Protein AF-A0A7W7TVC9-F1 (afdb_monomer)

Solvent-accessible surface area (backbone atoms only — not comparable to full-atom values): 15288 Å² total; per-residue (Å²): 135,82,71,80,59,72,70,51,40,58,44,60,40,72,57,29,45,52,51,47,19,64,75,67,77,36,55,61,69,57,44,34,70,75,36,60,60,64,53,52,81,62,80,64,69,98,76,69,61,86,89,50,66,36,75,47,78,40,75,49,45,53,37,60,17,44,58,53,62,76,62,37,48,76,69,73,40,86,69,79,47,60,43,71,32,56,83,57,55,38,49,39,79,90,77,32,28,36,17,54,80,63,75,39,75,42,70,81,42,63,56,51,56,52,20,35,54,46,39,47,48,36,31,72,78,48,34,55,65,20,31,50,51,10,41,49,53,20,42,56,35,50,47,48,34,65,68,61,84,53,58,51,66,75,58,50,54,52,36,50,53,50,27,62,66,57,71,51,80,80,92,86,55,77,84,36,70,67,43,53,65,49,45,38,38,63,24,30,48,40,13,61,71,40,20,69,52,62,76,44,94,49,56,84,70,40,91,84,59,53,64,69,61,54,44,24,50,58,30,46,68,71,77,39,68,54,68,66,97,45,98,72,35,40,62,62,51,48,53,54,49,54,64,73,41,59,70,74,76,68,46,68,75,77,50,38,56,70,68,57,64,63,76,78,81,123

Radius of gyration: 19.69 Å; Cα contacts (8 Å, |Δi|>4): 337; chains: 1; bounding box: 55×44×55 Å

Mean predicted aligned error: 9.89 Å

Nearest PDB structures (foldseek):
  8dl6-assembly1_A  TM=2.807E-01  e=8.797E+00  Homo sapiens

Foldseek 3Di:
DDQDEDQKAKEKAPVLLVVCCVVVVHDSVRVCVVRVSPQPPPPDPVPADNPDTDIDIDGQLAFWWFPDPVVCVVVVRPDTHIYRAQPLRCADLVQCWRTPDDTAHQVQPCLLVVLSVLLVVLCVPQNSLLSLLLLQLQLQLVLVCVVPPQDDPVLVVQLVVSCVSRVHDPDDHSLDPSNCSSCSSSSSLSSSLRSVQVVDLCSLPDDPNDLLVSQLVSQVSVVHDSDGPDPVRSSSVSSVCCNPDVPCSSDSVVGSNSSDPPPPPD

pLDDT: mean 77.58, std 16.2, range [25.02, 97.31]

Sequence (266 aa):
MGATLLTKEAVLNGLAVERLAIMSSLSEERLRRSLPALSWSHPYPPYLPANIPSVYMSAAKAPSGVICRGCTTRRGITADVRAHLALPDIVCLQHRVWQSPAPCDVSAAPEIDRAQHTLRRIRRLHGNRGMSLGVRDARWIIAAWTSNVCRESELTDRWHSRRAVLGLVPWHRSDDLSARIVTHPEVAILAAALAPNYTDPTYFTRTGFQLRRFSAYLRASLDLNPIPHSMNDPIRAFVRIVQSNRARWRDPKSVMITETATPRCT

Secondary structure (DSSP, 8-state):
------SEEEEE-HHHHHHHHHHHT--HHHHHHH-GGGG------TTS-SSS--EEEEE--S-EEEPPHHHHHTTT--SPPEEE--GGGSEETTTTEE-SSS-EE-TT-HHHHHHHHHHHHHHHHHHHHHHHHHHHHHHHHHHHHHTSTT--HHHHHHHHHHHHHTTPPPP--TTSHHHHHHTHHHHHHHHHHHGGGGSSTTTTTSTT--HHHHHHHHHHHTT--SS-SSTT-HHHHHHHHHHH-TTTTT-GGGTGGGTT------

Organism: NCBI:txid2663842

Structure (mmCIF, N/CA/C/O backbone):
data_AF-A0A7W7TVC9-F1
#
_entry.id   AF-A0A7W7TVC9-F1
#
loop_
_atom_site.group_PDB
_atom_site.id
_atom_site.type_symbol
_atom_site.label_atom_id
_atom_site.label_alt_id
_atom_site.label_comp_id
_atom_site.label_asym_id
_atom_site.label_entity_id
_atom_site.label_seq_id
_atom_site.pdbx_PDB_ins_code
_atom_site.Cartn_x
_atom_site.Cartn_y
_atom_site.Cartn_z
_atom_site.occupancy
_atom_site.B_iso_or_equiv
_atom_site.auth_seq_id
_atom_site.auth_comp_id
_atom_site.auth_asym_id
_atom_site.auth_atom_id
_atom_site.pdbx_PDB_model_num
ATOM 1 N N . MET A 1 1 ? -29.954 -0.792 12.728 1.00 32.34 1 MET A N 1
ATOM 2 C CA . MET A 1 1 ? -29.276 0.208 13.584 1.00 32.34 1 MET A CA 1
ATOM 3 C C . MET A 1 1 ? -27.910 0.482 12.984 1.00 32.34 1 MET A C 1
ATOM 5 O O . MET A 1 1 ? -27.122 -0.446 12.856 1.00 32.34 1 MET A O 1
ATOM 9 N N . GLY A 1 2 ? -27.694 1.697 12.477 1.00 39.47 2 GLY A N 1
ATOM 10 C CA . GLY A 1 2 ? -26.512 2.037 11.685 1.00 39.47 2 GLY A CA 1
ATOM 11 C C . GLY A 1 2 ? -25.257 2.112 12.548 1.00 39.47 2 GLY A C 1
ATOM 12 O O . GLY A 1 2 ? -25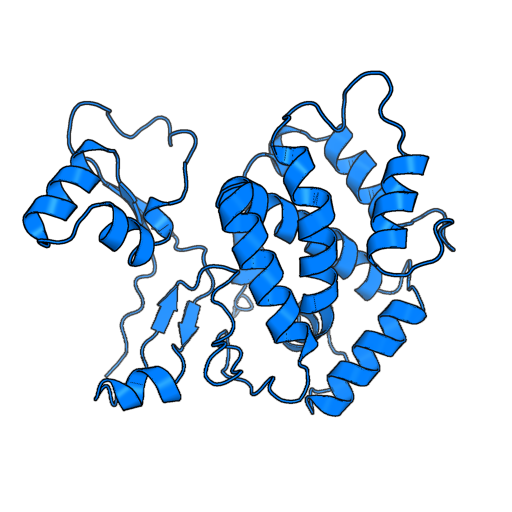.236 2.838 13.535 1.00 39.47 2 GLY A O 1
ATOM 13 N N . ALA A 1 3 ? -24.215 1.370 12.174 1.00 49.97 3 ALA A N 1
ATOM 14 C CA . ALA A 1 3 ? -22.888 1.549 12.745 1.00 49.97 3 ALA A CA 1
ATOM 15 C C . ALA A 1 3 ? -22.378 2.941 12.344 1.00 49.97 3 ALA A C 1
ATOM 17 O O . ALA A 1 3 ? -22.019 3.171 11.186 1.00 49.97 3 ALA A O 1
ATOM 18 N N . THR A 1 4 ? -22.402 3.882 13.285 1.00 55.12 4 THR A N 1
ATOM 19 C CA . THR A 1 4 ? -21.926 5.251 13.085 1.00 55.12 4 THR A CA 1
ATOM 20 C C . THR A 1 4 ? -20.409 5.216 12.936 1.00 55.12 4 THR A C 1
ATOM 22 O O . THR A 1 4 ? -19.666 5.218 13.915 1.00 55.12 4 THR A O 1
ATOM 25 N N . LEU A 1 5 ? -19.927 5.131 11.696 1.00 60.38 5 LEU A N 1
ATOM 26 C CA . LEU A 1 5 ? -18.519 5.364 11.410 1.00 60.38 5 LEU A CA 1
ATOM 27 C C . LEU A 1 5 ? -18.23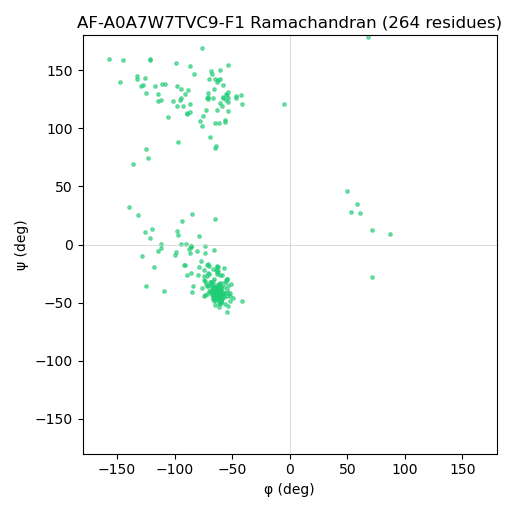4 6.843 11.699 1.00 60.38 5 LEU A C 1
ATOM 29 O O . LEU A 1 5 ? -18.910 7.724 11.163 1.00 60.38 5 LEU A O 1
ATOM 33 N N . LEU A 1 6 ? -17.237 7.120 12.535 1.00 60.34 6 LEU A N 1
ATOM 34 C CA . LEU A 1 6 ? -16.762 8.485 12.731 1.00 60.34 6 LEU A CA 1
ATOM 35 C C . LEU A 1 6 ? -16.203 8.996 11.402 1.00 60.34 6 LEU A C 1
ATOM 37 O O . LEU A 1 6 ? -15.203 8.495 10.919 1.00 60.34 6 LEU A O 1
ATOM 41 N N . THR A 1 7 ? -16.819 10.017 10.810 1.00 63.38 7 THR A N 1
ATOM 42 C CA . THR A 1 7 ? -16.358 10.611 9.539 1.00 63.38 7 THR A CA 1
ATOM 43 C C . THR A 1 7 ? -15.098 11.466 9.695 1.00 63.38 7 THR A C 1
ATOM 45 O O . THR A 1 7 ? -14.595 12.033 8.722 1.00 63.38 7 THR A O 1
ATOM 48 N N . LYS A 1 8 ? -14.594 11.590 10.928 1.00 63.03 8 LYS A N 1
ATOM 49 C CA . LYS A 1 8 ? -13.463 12.434 11.296 1.00 63.03 8 LYS A CA 1
ATOM 50 C C . LYS A 1 8 ? -12.410 11.635 12.062 1.00 63.03 8 LYS A C 1
ATOM 52 O O . LYS A 1 8 ? -12.736 10.861 12.957 1.00 63.03 8 LYS A O 1
ATOM 57 N N . GLU A 1 9 ? -11.149 11.871 11.725 1.00 66.75 9 GLU A N 1
ATOM 58 C CA . GLU A 1 9 ? -9.973 11.439 12.477 1.00 66.75 9 GLU A CA 1
ATOM 59 C C . GLU A 1 9 ? -9.522 12.570 13.408 1.00 66.75 9 GLU A C 1
ATOM 61 O O . GLU A 1 9 ? -9.411 13.730 12.993 1.00 66.75 9 GLU A O 1
ATOM 66 N N . ALA A 1 10 ? -9.246 12.220 14.664 1.00 71.94 10 ALA A N 1
ATOM 67 C CA . ALA A 1 10 ? -8.739 13.141 15.671 1.00 71.94 10 ALA A CA 1
ATOM 68 C C . ALA A 1 10 ? -7.205 13.150 15.679 1.00 71.94 10 ALA A C 1
ATOM 70 O O . ALA A 1 10 ? -6.567 12.103 15.794 1.00 71.94 10 ALA A O 1
ATOM 71 N N . VAL A 1 11 ? -6.624 14.344 15.621 1.00 73.19 11 VAL A N 1
ATOM 72 C CA . VAL A 1 11 ? -5.215 14.607 15.909 1.00 73.19 11 VAL A CA 1
ATOM 73 C C . VAL A 1 11 ? -5.128 15.201 17.306 1.00 73.19 11 VAL A C 1
ATOM 75 O O . VAL A 1 11 ? -5.752 16.224 17.587 1.00 73.19 11 VAL A O 1
ATOM 78 N N . LEU A 1 12 ? -4.351 14.555 18.169 1.00 76.94 12 LEU A N 1
ATOM 79 C CA . LEU A 1 12 ? -4.135 14.954 19.556 1.00 76.94 12 LEU A CA 1
ATOM 80 C C . LEU A 1 12 ? -2.694 15.452 19.712 1.00 76.94 12 LEU A C 1
ATOM 82 O O . LEU A 1 12 ? -1.774 14.854 19.151 1.00 76.94 12 LEU A O 1
ATOM 86 N N . ASN A 1 13 ? -2.490 16.540 20.457 1.00 78.44 13 ASN A N 1
ATOM 87 C CA . ASN A 1 13 ? -1.148 16.906 20.919 1.00 78.44 13 ASN A CA 1
ATOM 88 C C . ASN A 1 13 ? -0.719 16.010 22.101 1.00 78.44 13 ASN A C 1
ATOM 90 O O . ASN A 1 13 ? -1.543 15.280 22.652 1.00 78.44 13 ASN A O 1
ATOM 94 N N . GLY A 1 14 ? 0.559 16.066 22.498 1.00 78.88 14 GLY A N 1
ATOM 95 C CA . GLY A 1 14 ? 1.107 15.201 23.558 1.00 78.88 14 GLY A CA 1
ATOM 96 C C . GLY A 1 14 ? 0.287 15.238 24.852 1.00 78.88 14 GLY A C 1
ATOM 97 O O . GLY A 1 14 ? -0.169 14.199 25.319 1.00 78.88 14 GLY A O 1
ATOM 98 N N . LEU A 1 15 ? -0.040 16.441 25.340 1.00 83.62 15 LEU A N 1
ATOM 99 C CA . LEU A 1 15 ? -0.841 16.625 26.556 1.00 83.62 15 LEU A CA 1
ATOM 100 C C . LEU A 1 15 ? -2.262 16.035 26.452 1.00 83.62 15 LEU A C 1
ATOM 102 O O . LEU A 1 15 ? -2.813 15.550 27.440 1.00 83.62 15 LEU A O 1
ATOM 106 N N . ALA A 1 16 ? -2.886 16.070 25.269 1.00 85.69 16 ALA A N 1
ATOM 107 C CA . ALA A 1 16 ? -4.187 15.436 25.057 1.00 85.69 16 ALA A CA 1
ATOM 108 C C . ALA A 1 16 ? -4.092 13.905 25.008 1.00 85.69 16 ALA A C 1
ATOM 110 O O . ALA A 1 16 ? -5.002 13.234 25.495 1.00 85.69 16 ALA A O 1
ATOM 111 N N . VAL A 1 17 ? -3.001 13.350 24.471 1.00 81.75 17 VAL A N 1
ATOM 112 C CA . VAL A 1 17 ? -2.742 11.901 24.505 1.00 81.75 17 VAL A CA 1
ATOM 113 C C . VAL A 1 17 ? -2.520 11.425 25.939 1.00 81.75 17 VAL A C 1
ATOM 115 O O . VAL A 1 17 ? -3.124 10.432 26.340 1.00 81.75 17 VAL A O 1
ATOM 118 N N . GLU A 1 18 ? -1.730 12.154 26.729 1.00 84.25 18 GLU A N 1
ATOM 119 C CA . GLU A 1 18 ? -1.501 11.863 28.150 1.00 84.25 18 GLU A CA 1
ATOM 120 C C . GLU A 1 18 ? -2.808 11.889 28.949 1.00 84.25 18 GLU A C 1
ATOM 122 O O . GLU A 1 18 ? -3.126 10.933 29.659 1.00 84.25 18 GLU A O 1
ATOM 127 N N . ARG A 1 19 ? -3.631 12.935 28.778 1.00 86.31 19 ARG A N 1
ATOM 128 C CA . ARG A 1 19 ? -4.955 12.991 29.417 1.00 86.31 19 ARG A CA 1
ATOM 129 C C . ARG A 1 19 ? -5.852 11.835 28.994 1.00 86.31 19 ARG A C 1
ATOM 131 O O . ARG A 1 19 ? -6.514 11.245 29.844 1.00 86.31 19 ARG A O 1
ATOM 138 N N . LEU A 1 20 ? -5.875 11.492 27.706 1.00 86.62 20 LEU A N 1
ATOM 139 C CA . LEU A 1 20 ? -6.673 10.371 27.216 1.00 86.62 20 LEU A CA 1
ATOM 140 C C . LEU A 1 20 ? -6.194 9.038 27.807 1.00 86.62 20 LEU A C 1
ATOM 142 O O . LEU A 1 20 ? -7.026 8.193 28.131 1.00 86.62 20 LEU A O 1
ATOM 146 N N . ALA A 1 21 ? -4.884 8.851 27.981 1.00 86.50 21 ALA A N 1
ATOM 147 C CA . ALA A 1 21 ? -4.309 7.670 28.628 1.00 86.50 21 ALA A CA 1
ATOM 148 C C . ALA A 1 21 ? -4.812 7.525 30.067 1.00 86.50 21 ALA A C 1
ATOM 150 O O . ALA A 1 21 ? -5.322 6.468 30.437 1.00 86.50 21 ALA A O 1
ATOM 151 N N . ILE A 1 22 ? -4.770 8.620 30.831 1.00 88.62 22 ILE A N 1
ATOM 152 C CA . ILE A 1 22 ? -5.281 8.672 32.206 1.00 88.62 22 ILE A CA 1
ATOM 153 C C . ILE A 1 22 ? -6.784 8.356 32.232 1.00 88.62 22 ILE A C 1
ATOM 155 O O . ILE A 1 22 ? -7.213 7.466 32.960 1.00 88.62 22 ILE A O 1
ATOM 159 N N . MET A 1 23 ? -7.585 9.030 31.400 1.00 89.12 23 MET A N 1
ATOM 160 C CA . MET A 1 23 ? -9.045 8.862 31.391 1.00 89.12 23 MET A CA 1
ATOM 161 C C . MET A 1 23 ? -9.496 7.470 30.942 1.00 89.12 23 MET A C 1
ATOM 163 O O . MET A 1 23 ? -10.480 6.943 31.450 1.00 89.12 23 MET A O 1
ATOM 167 N N . SER A 1 24 ? -8.799 6.874 29.974 1.00 85.94 24 SER A N 1
ATOM 168 C CA . SER A 1 24 ? -9.149 5.554 29.436 1.00 85.94 24 SER A CA 1
ATOM 169 C C . SER A 1 24 ? -8.550 4.393 30.229 1.00 85.94 24 SER A C 1
ATOM 171 O O . SER A 1 24 ? -8.873 3.243 29.940 1.00 85.94 24 SER A O 1
ATOM 173 N N . SER A 1 25 ? -7.672 4.665 31.204 1.00 87.62 25 SER A N 1
ATOM 174 C CA . SER A 1 25 ? -6.864 3.642 31.887 1.00 87.62 25 SER A CA 1
ATOM 175 C C . SER A 1 25 ? -6.072 2.751 30.913 1.00 87.62 25 SER A C 1
ATOM 177 O O . SER A 1 25 ? -5.777 1.586 31.193 1.00 87.62 25 SER A O 1
ATOM 179 N N . LEU A 1 26 ? -5.728 3.284 29.737 1.00 85.56 26 LEU A N 1
ATOM 180 C CA . LEU A 1 26 ? -4.907 2.617 28.732 1.00 85.56 26 LEU A CA 1
ATOM 181 C C . LEU A 1 26 ? -3.539 3.288 28.683 1.00 85.56 26 LEU A C 1
ATOM 183 O O . LEU A 1 26 ? -3.441 4.511 28.673 1.00 85.56 26 LEU A O 1
ATOM 187 N N . SER A 1 27 ? -2.471 2.493 28.578 1.00 82.44 27 SER A N 1
ATOM 188 C CA . SER A 1 27 ? -1.150 3.059 28.306 1.00 82.44 27 SER A CA 1
ATOM 189 C C . SER A 1 27 ? -1.154 3.805 26.971 1.00 82.44 27 SER A C 1
ATOM 191 O O . SER A 1 27 ? -1.864 3.419 26.036 1.00 82.44 27 SER A O 1
ATOM 193 N N . GLU A 1 28 ? -0.314 4.833 26.845 1.00 74.31 28 GLU A N 1
ATOM 194 C CA . GLU A 1 28 ? -0.160 5.567 25.586 1.00 74.31 28 GLU A CA 1
ATOM 195 C C . GLU A 1 28 ? 0.155 4.620 24.417 1.00 74.31 28 GLU A C 1
ATOM 197 O O . GLU A 1 28 ? -0.359 4.780 23.311 1.00 74.31 28 GLU A O 1
ATOM 202 N N . GLU A 1 29 ? 0.929 3.564 24.660 1.00 71.25 29 GLU A N 1
ATOM 203 C CA . GLU A 1 29 ? 1.221 2.571 23.635 1.00 71.25 29 GLU A CA 1
ATOM 204 C C . GLU A 1 29 ? -0.012 1.747 23.225 1.00 71.25 29 GLU A C 1
ATOM 206 O O . GLU A 1 29 ? -0.221 1.500 22.033 1.00 71.25 29 GLU A O 1
ATOM 211 N N . ARG A 1 30 ? -0.880 1.366 24.175 1.00 72.12 30 ARG A N 1
ATOM 212 C CA . ARG A 1 30 ? -2.171 0.728 23.855 1.00 72.12 30 ARG A CA 1
ATOM 213 C C . ARG A 1 30 ? -3.091 1.684 23.104 1.00 72.12 30 ARG A C 1
ATOM 215 O O . ARG A 1 30 ? -3.762 1.243 22.169 1.00 72.12 30 ARG A O 1
ATOM 222 N N . LEU A 1 31 ? -3.086 2.971 23.449 1.00 74.44 31 LEU A N 1
ATOM 223 C CA . LEU A 1 31 ? -3.829 3.995 22.718 1.00 74.44 31 LEU A CA 1
ATOM 224 C C . LEU A 1 31 ? -3.305 4.168 21.294 1.00 74.44 31 LEU A C 1
ATOM 226 O O . LEU A 1 31 ? -4.101 4.110 20.368 1.00 74.44 31 LEU A O 1
ATOM 230 N N . ARG A 1 32 ? -1.990 4.278 21.076 1.00 68.56 32 ARG A N 1
ATOM 231 C CA . ARG A 1 32 ? -1.395 4.379 19.729 1.00 68.56 32 ARG A CA 1
ATOM 232 C C . ARG A 1 32 ? -1.692 3.153 18.859 1.00 68.56 32 ARG A C 1
ATOM 234 O O . ARG A 1 32 ? -1.857 3.292 17.650 1.00 68.56 32 ARG A O 1
ATOM 241 N N . ARG A 1 33 ? -1.789 1.957 19.457 1.00 62.19 33 ARG A N 1
ATOM 242 C CA . ARG A 1 33 ? -2.216 0.729 18.754 1.00 62.19 33 ARG A CA 1
ATOM 243 C C . ARG A 1 33 ? -3.711 0.724 18.426 1.00 62.19 33 ARG A C 1
ATOM 245 O O . ARG A 1 33 ? -4.089 0.195 17.387 1.00 62.19 33 ARG A O 1
ATOM 252 N N . SER A 1 34 ? -4.541 1.285 19.303 1.00 62.88 34 SER A N 1
ATOM 253 C CA . SER A 1 34 ? -6.007 1.294 19.161 1.00 62.88 34 SER A CA 1
ATOM 254 C C . SER A 1 34 ? -6.518 2.465 18.316 1.00 62.88 34 SER A C 1
ATOM 256 O O . SER A 1 34 ? -7.581 2.375 17.712 1.00 62.88 34 SER A O 1
ATOM 258 N N . LEU A 1 35 ? -5.747 3.550 18.251 1.00 67.81 35 LEU A N 1
ATOM 259 C CA . LEU A 1 35 ? -6.026 4.776 17.514 1.00 67.81 35 LEU A CA 1
ATOM 260 C C . LEU A 1 35 ? -4.843 5.053 16.576 1.00 67.81 35 LEU A C 1
ATOM 262 O O . LEU A 1 35 ? -3.973 5.862 16.903 1.00 67.81 35 LEU A O 1
ATOM 266 N N . PRO A 1 36 ? -4.788 4.409 15.395 1.00 55.69 36 PRO A N 1
ATOM 267 C CA . PRO A 1 36 ? -3.677 4.570 14.460 1.00 55.69 36 PRO A CA 1
ATOM 268 C C . PRO A 1 36 ? -3.416 6.035 14.094 1.00 55.69 36 PRO A C 1
ATOM 270 O O . PRO A 1 36 ? -2.261 6.395 13.889 1.00 55.69 36 PRO A O 1
ATOM 273 N N . ALA A 1 37 ? -4.451 6.887 14.101 1.00 58.34 37 ALA A N 1
ATOM 274 C CA . ALA A 1 37 ? -4.368 8.343 13.935 1.00 58.34 37 ALA A CA 1
ATOM 275 C C . ALA A 1 37 ? -3.348 9.017 14.886 1.00 58.34 37 ALA A C 1
ATOM 277 O O . ALA A 1 37 ? -2.639 9.928 14.470 1.00 58.34 37 ALA A O 1
ATOM 278 N N . LEU A 1 38 ? -3.181 8.511 16.115 1.00 58.00 38 LEU A N 1
ATOM 279 C CA . LEU A 1 38 ? -2.199 9.010 17.091 1.00 58.00 38 LEU A CA 1
ATOM 280 C C . LEU A 1 38 ? -0.749 8.703 16.724 1.00 58.00 38 LEU A C 1
ATOM 282 O O . LEU A 1 38 ? 0.173 9.379 17.165 1.00 58.00 38 LEU A O 1
ATOM 286 N N . SER A 1 39 ? -0.536 7.647 15.943 1.00 53.72 39 SER A N 1
ATOM 287 C CA . SER A 1 39 ? 0.796 7.222 15.518 1.00 53.72 39 SER A CA 1
ATOM 288 C C . SER A 1 39 ? 1.281 7.957 14.262 1.00 53.72 39 SER A C 1
ATOM 290 O O . SER A 1 39 ? 2.399 7.727 13.792 1.00 53.72 39 SER A O 1
ATOM 292 N N . TRP A 1 40 ? 0.460 8.850 13.704 1.00 51.62 40 TRP A N 1
ATOM 293 C CA . TRP A 1 40 ? 0.908 9.786 12.687 1.00 51.62 40 TRP A CA 1
ATOM 294 C C . TRP A 1 40 ? 1.657 10.907 13.391 1.00 51.62 40 TRP A C 1
ATOM 296 O O . TRP A 1 40 ? 1.061 11.787 14.005 1.00 51.62 40 TRP A O 1
ATOM 306 N N . SER A 1 41 ? 2.982 10.901 13.264 1.00 46.00 41 SER A N 1
ATOM 307 C CA . SER A 1 41 ? 3.783 12.099 13.472 1.00 46.00 41 SER A CA 1
ATOM 308 C C . SER A 1 41 ? 3.396 13.098 12.386 1.00 46.00 41 SER A C 1
ATOM 310 O O . SER A 1 41 ? 4.003 13.177 11.316 1.00 46.00 41 SER A O 1
ATOM 312 N N . HIS A 1 42 ? 2.311 13.833 12.627 1.00 50.25 42 HIS A N 1
ATOM 313 C CA . HIS A 1 42 ? 2.048 15.032 11.869 1.00 50.25 42 HIS A CA 1
ATOM 314 C C . HIS A 1 42 ? 3.233 15.962 12.132 1.00 50.25 42 HIS A C 1
ATOM 316 O O . HIS A 1 42 ? 3.477 16.297 13.292 1.00 50.25 42 HIS A O 1
ATOM 322 N N . PRO A 1 43 ? 3.984 16.402 11.104 1.00 45.12 43 PRO A N 1
ATOM 323 C CA . PRO A 1 43 ? 4.605 17.706 11.230 1.00 45.12 43 PRO A CA 1
ATOM 324 C C . PRO A 1 43 ? 3.424 18.629 11.513 1.00 45.12 43 PRO A C 1
ATOM 326 O O . PRO A 1 43 ? 2.532 18.725 10.671 1.00 45.12 43 PRO A O 1
ATOM 329 N N . TYR A 1 44 ? 3.336 19.077 12.765 1.00 46.38 44 TYR A N 1
ATOM 330 C CA . TYR A 1 44 ? 2.342 19.969 13.344 1.00 46.38 44 TYR A CA 1
ATOM 331 C C . TYR A 1 44 ? 1.355 20.529 12.307 1.00 46.38 44 TYR A C 1
ATOM 333 O O . TYR A 1 44 ? 1.796 21.243 11.404 1.00 46.38 44 TYR A O 1
ATOM 341 N N . PRO A 1 45 ? 0.023 20.324 12.403 1.00 50.06 45 PRO A N 1
ATOM 342 C CA . PRO A 1 45 ? -0.812 21.434 11.970 1.00 50.06 45 PRO A CA 1
ATOM 343 C C . PRO A 1 45 ? -0.303 22.639 12.785 1.00 50.06 45 PRO A C 1
ATOM 345 O O . PRO A 1 45 ? -0.255 22.516 14.012 1.00 50.06 45 PRO A O 1
ATOM 348 N N . PRO A 1 46 ? 0.144 23.746 12.167 1.00 54.00 46 PRO A N 1
ATOM 349 C CA . PRO A 1 46 ? 0.761 24.884 12.865 1.00 54.00 46 PRO A CA 1
ATOM 350 C C . PRO A 1 46 ? -0.195 25.627 13.830 1.00 54.00 46 PRO A C 1
ATOM 352 O O . PRO A 1 46 ? 0.026 26.782 14.165 1.00 54.00 46 PRO A O 1
ATOM 355 N N . TYR A 1 47 ? -1.264 24.967 14.279 1.00 60.69 47 TYR A N 1
ATOM 356 C CA . TYR A 1 47 ? -2.417 25.522 14.971 1.00 60.69 47 TYR A CA 1
ATOM 357 C C . TYR A 1 47 ? -2.758 24.801 16.281 1.00 60.69 47 TYR A C 1
ATOM 359 O O . TYR A 1 47 ? -3.624 25.283 17.002 1.00 60.69 47 TYR A O 1
ATOM 367 N N . LEU A 1 48 ? -2.146 23.648 16.597 1.00 69.25 48 LEU A N 1
ATOM 368 C CA . LEU A 1 48 ? -2.390 23.003 17.891 1.00 69.25 48 LEU A CA 1
ATOM 369 C C . LEU A 1 48 ? -1.427 23.579 18.938 1.00 69.25 48 LEU A C 1
ATOM 371 O O . LEU A 1 48 ? -0.218 23.372 18.810 1.00 69.25 48 LEU A O 1
ATOM 375 N N . PRO A 1 49 ? -1.925 24.291 19.962 1.00 78.00 49 PRO A N 1
ATOM 376 C CA . PRO A 1 49 ? -1.069 24.856 20.994 1.00 78.00 49 PRO A CA 1
ATOM 377 C C . PRO A 1 49 ? -0.358 23.741 21.769 1.00 78.00 49 PRO A C 1
ATOM 379 O O . PRO A 1 49 ? -0.938 22.697 22.065 1.00 78.00 49 PRO A O 1
ATOM 382 N N . ALA A 1 50 ? 0.917 23.957 22.095 1.00 77.12 50 ALA A N 1
ATOM 383 C CA . ALA A 1 50 ? 1.740 22.958 22.780 1.00 77.12 50 ALA A CA 1
ATOM 384 C C . ALA A 1 50 ? 1.386 22.809 24.272 1.00 77.12 50 ALA A C 1
ATOM 386 O O . ALA A 1 50 ? 1.562 21.735 24.835 1.00 77.12 50 ALA A O 1
ATOM 387 N N . ASN A 1 51 ? 0.851 23.869 24.888 1.00 84.38 51 ASN A N 1
ATOM 388 C CA . ASN A 1 51 ? 0.751 23.991 26.348 1.00 84.38 51 ASN A CA 1
ATOM 389 C C . ASN A 1 51 ? -0.629 23.638 26.919 1.00 84.38 51 ASN A C 1
ATOM 391 O O . ASN A 1 51 ? -0.800 23.616 28.133 1.00 84.38 51 ASN A O 1
ATOM 395 N N . ILE A 1 52 ? -1.625 23.386 26.067 1.00 85.00 52 ILE A N 1
ATOM 396 C CA . ILE A 1 52 ? -2.969 22.992 26.502 1.00 85.00 52 ILE A CA 1
ATOM 397 C C . ILE A 1 52 ? -3.412 21.733 25.753 1.00 85.00 52 ILE A C 1
ATOM 399 O O . ILE A 1 52 ? -3.208 21.654 24.539 1.00 85.00 52 ILE A O 1
ATOM 403 N N . PRO A 1 53 ? -4.025 20.744 26.426 1.00 83.50 53 PRO A N 1
ATOM 404 C CA . PRO A 1 53 ? -4.575 19.557 25.774 1.00 83.50 53 PRO A CA 1
ATOM 405 C C . PRO A 1 53 ? -5.535 19.958 24.658 1.00 83.50 53 PRO A C 1
ATOM 407 O O . PRO A 1 53 ? -6.562 20.581 24.917 1.00 83.50 53 PRO A O 1
ATOM 410 N N . SER A 1 54 ? -5.177 19.633 23.418 1.00 80.19 54 SER A N 1
ATOM 411 C CA . SER A 1 54 ? -5.900 20.100 22.240 1.00 80.19 54 SER A CA 1
ATOM 412 C C . SER A 1 54 ? -6.174 18.973 21.260 1.00 80.19 54 SER A C 1
ATOM 414 O O . SER A 1 54 ? -5.354 18.072 21.066 1.00 80.19 54 SER A O 1
ATOM 416 N N . VAL A 1 55 ? -7.336 19.067 20.618 1.00 79.38 55 VAL A N 1
ATOM 417 C CA . VAL A 1 55 ? -7.818 18.111 19.625 1.00 79.38 55 VAL A CA 1
ATOM 418 C C . VAL A 1 55 ? -8.140 18.856 18.342 1.00 79.38 55 VAL A C 1
ATOM 420 O O . VAL A 1 55 ? -8.877 19.838 18.358 1.00 79.38 55 VAL A O 1
ATOM 423 N N . TYR A 1 56 ? -7.627 18.364 17.222 1.00 75.06 56 TYR A N 1
ATOM 424 C CA . TYR A 1 56 ? -8.038 18.805 15.897 1.00 75.06 56 TYR A CA 1
ATOM 425 C C . TYR A 1 56 ? -8.730 17.656 15.177 1.00 75.06 56 TYR A C 1
ATOM 427 O O . TYR A 1 56 ? -8.154 16.585 15.004 1.00 75.06 56 TYR A O 1
ATOM 435 N N . MET A 1 57 ? -9.965 17.881 14.743 1.00 71.12 57 MET A N 1
ATOM 436 C CA . MET A 1 57 ? -10.709 16.912 13.948 1.00 71.12 57 MET A CA 1
ATOM 437 C C . MET A 1 57 ? -10.518 17.225 12.468 1.00 71.12 57 MET A C 1
ATOM 439 O O . MET A 1 57 ? -10.806 18.333 12.019 1.00 71.12 57 MET A O 1
ATOM 443 N N . SER A 1 58 ? -10.088 16.234 11.698 1.00 63.25 58 SER A N 1
ATOM 444 C CA . SER A 1 58 ? -10.015 16.315 10.238 1.00 63.25 58 SER A CA 1
ATOM 445 C C . SER A 1 58 ? -10.867 15.223 9.611 1.00 63.25 58 SER A C 1
ATOM 447 O O . SER A 1 58 ? -11.175 14.245 10.280 1.00 63.25 58 SER A O 1
ATOM 449 N N . ALA A 1 59 ? -11.284 15.378 8.353 1.00 61.97 59 ALA A N 1
ATOM 450 C CA . ALA A 1 59 ? -11.969 14.296 7.646 1.00 61.97 59 ALA A CA 1
ATOM 451 C C . ALA A 1 59 ? -11.116 13.022 7.711 1.00 61.97 59 ALA A C 1
ATOM 453 O O . ALA A 1 59 ? -9.911 13.089 7.459 1.00 61.97 59 ALA A O 1
ATOM 454 N N . ALA A 1 60 ? -11.731 11.897 8.075 1.00 58.72 60 ALA A N 1
ATOM 455 C CA . ALA A 1 60 ? -11.027 10.632 8.154 1.00 58.72 60 ALA A CA 1
ATOM 456 C C . ALA A 1 60 ? -10.564 10.206 6.759 1.00 58.72 60 ALA A C 1
ATOM 458 O O . ALA A 1 60 ? -11.313 10.303 5.785 1.00 58.72 60 ALA A O 1
ATOM 459 N N . LYS A 1 61 ? -9.307 9.786 6.654 1.00 57.66 61 LYS A N 1
ATOM 460 C CA . LYS A 1 61 ? -8.658 9.513 5.369 1.00 57.66 61 LYS A CA 1
ATOM 461 C C . LYS A 1 61 ? -8.234 8.060 5.225 1.00 57.66 61 LYS A C 1
ATOM 463 O O . LYS A 1 61 ? -8.049 7.614 4.098 1.00 57.66 61 LYS A O 1
ATOM 468 N N . ALA A 1 62 ? -8.112 7.323 6.326 1.00 60.12 62 ALA A N 1
ATOM 469 C CA . ALA A 1 62 ? -7.892 5.889 6.279 1.00 60.12 62 ALA A CA 1
ATOM 470 C C . ALA A 1 62 ? -9.126 5.154 5.713 1.00 60.12 62 ALA A C 1
ATOM 472 O O . ALA A 1 62 ? -10.265 5.584 5.944 1.00 60.12 62 ALA A O 1
ATOM 473 N N . PRO A 1 63 ? -8.933 4.036 4.991 1.00 63.31 63 PRO A N 1
ATOM 474 C CA . PRO A 1 63 ? -10.011 3.283 4.376 1.00 63.31 63 PRO A CA 1
ATOM 475 C C . PRO A 1 63 ? -11.018 2.835 5.426 1.00 63.31 63 PRO A C 1
ATOM 477 O O . PRO A 1 63 ? -10.669 2.189 6.415 1.00 63.31 63 PRO A O 1
ATOM 480 N N . SER A 1 64 ? -12.286 3.174 5.201 1.00 71.94 64 SER A N 1
ATOM 481 C CA . SER A 1 64 ? -13.378 2.614 5.984 1.00 71.94 64 SER A CA 1
ATOM 482 C C . SER A 1 64 ? -13.571 1.159 5.563 1.00 71.94 64 SER A C 1
ATOM 484 O O . SER A 1 64 ? -13.912 0.880 4.409 1.00 71.94 64 SER A O 1
ATOM 486 N N . GLY A 1 65 ? -13.331 0.230 6.477 1.00 75.19 65 GLY A N 1
ATOM 487 C CA . GLY A 1 65 ? -13.533 -1.199 6.261 1.00 75.19 65 GLY A CA 1
ATOM 488 C C . GLY A 1 65 ? -14.506 -1.787 7.265 1.00 75.19 65 GLY A C 1
ATOM 489 O O . GLY A 1 65 ? -14.737 -1.212 8.331 1.00 75.19 65 GLY A O 1
ATOM 490 N N . VAL A 1 66 ? -15.071 -2.939 6.919 1.00 82.06 66 VAL A N 1
ATOM 491 C CA . VAL A 1 66 ? -15.787 -3.781 7.878 1.00 82.06 66 VAL A CA 1
ATOM 492 C C . VAL A 1 66 ? -14.747 -4.679 8.535 1.00 82.06 66 VAL A C 1
ATOM 494 O O . VAL A 1 66 ? -14.043 -5.417 7.845 1.00 82.06 66 VAL A O 1
ATOM 497 N N . ILE A 1 67 ? -14.623 -4.604 9.860 1.00 84.81 67 ILE A N 1
ATOM 498 C CA . ILE A 1 67 ? -13.733 -5.494 10.607 1.00 84.81 67 ILE A CA 1
ATOM 499 C C . ILE A 1 67 ? -14.147 -6.938 10.332 1.00 84.81 67 ILE A C 1
ATOM 501 O O . ILE A 1 67 ? -15.333 -7.266 10.339 1.00 84.81 67 ILE A O 1
ATOM 505 N N . CYS A 1 68 ? -13.159 -7.803 10.111 1.00 89.44 68 CYS A N 1
ATOM 506 C CA . CYS A 1 68 ? -13.379 -9.204 9.780 1.00 89.44 68 CYS A CA 1
ATOM 507 C C . CYS A 1 68 ? -14.417 -9.877 10.693 1.00 89.44 68 CYS A C 1
ATOM 509 O O . CYS A 1 68 ? -14.267 -9.910 11.919 1.00 89.44 68 CYS A O 1
ATOM 511 N N . ARG A 1 69 ? -15.432 -10.492 10.071 1.00 89.62 69 ARG A N 1
ATOM 512 C CA . ARG A 1 69 ? -16.545 -11.140 10.771 1.00 89.62 69 ARG A CA 1
ATOM 513 C C . ARG A 1 69 ? -16.102 -12.286 11.678 1.00 89.62 69 ARG A C 1
ATOM 515 O O . ARG A 1 69 ? -16.640 -12.458 12.770 1.00 89.62 69 ARG A O 1
ATOM 522 N N . GLY A 1 70 ? -15.088 -13.041 11.252 1.00 91.00 70 GLY A N 1
ATOM 523 C CA . GLY A 1 70 ? -14.483 -14.094 12.065 1.00 91.00 70 GLY A CA 1
ATOM 524 C C . GLY A 1 70 ? -13.857 -13.550 13.353 1.00 91.00 70 GLY A C 1
ATOM 525 O O . GLY A 1 70 ? -13.942 -14.193 14.398 1.00 91.00 70 GLY A O 1
ATOM 526 N N . CYS A 1 71 ? -13.271 -12.349 13.317 1.00 90.81 71 CYS A N 1
ATOM 527 C CA . CYS A 1 71 ? -12.727 -11.689 14.504 1.00 90.81 71 CYS A CA 1
ATOM 528 C C . CYS A 1 71 ? -13.824 -11.115 15.408 1.00 90.81 71 CYS A C 1
ATOM 530 O O . CYS A 1 71 ? -13.738 -11.276 16.624 1.00 90.81 71 CYS A O 1
ATOM 532 N N . THR A 1 72 ? -14.837 -10.448 14.845 1.00 89.75 72 THR A N 1
ATOM 533 C CA . THR A 1 72 ? -15.916 -9.831 15.639 1.00 89.75 72 THR A CA 1
ATOM 534 C C . THR A 1 72 ? -16.794 -10.883 16.313 1.00 89.75 72 THR A C 1
ATOM 536 O O . THR A 1 72 ? -17.067 -10.775 17.508 1.00 89.75 72 THR A O 1
ATOM 539 N N . THR A 1 73 ? -17.128 -11.963 15.602 1.00 90.56 73 THR A N 1
ATOM 540 C CA . THR A 1 73 ? -17.961 -13.056 16.129 1.00 90.56 73 THR A CA 1
ATOM 541 C C . THR A 1 73 ? -17.278 -13.767 17.300 1.00 90.56 73 THR A C 1
ATOM 543 O O . THR A 1 73 ? -17.912 -14.022 18.319 1.00 90.56 73 THR A O 1
ATOM 546 N N . ARG A 1 74 ? -15.956 -13.990 17.231 1.00 91.25 74 ARG A N 1
ATOM 547 C CA . ARG A 1 74 ? -15.173 -14.541 18.357 1.00 91.25 74 ARG A CA 1
ATOM 548 C C . ARG A 1 74 ? -15.172 -13.659 19.607 1.00 91.25 74 ARG A C 1
ATOM 550 O O . ARG A 1 74 ? -14.850 -14.146 20.682 1.00 91.25 74 ARG A O 1
ATOM 557 N N . ARG A 1 75 ? -15.499 -12.372 19.474 1.00 87.81 75 ARG A N 1
ATOM 558 C CA . ARG A 1 75 ? -15.628 -11.423 20.590 1.00 87.81 75 ARG A CA 1
ATOM 559 C C . ARG A 1 75 ? -17.080 -11.224 21.039 1.00 87.81 75 ARG A C 1
ATOM 561 O O . ARG A 1 75 ? -17.347 -10.285 21.778 1.00 87.81 75 ARG A O 1
ATOM 568 N N . GLY A 1 76 ? -18.012 -12.057 20.570 1.00 89.94 76 GLY A N 1
ATOM 569 C CA . GLY A 1 76 ? -19.440 -11.931 20.877 1.00 89.94 76 GLY A CA 1
ATOM 570 C C . GLY A 1 76 ? -20.120 -10.737 20.201 1.00 89.94 76 GLY A C 1
ATOM 571 O O . GLY A 1 76 ? -21.241 -10.388 20.557 1.00 89.94 76 GLY A O 1
ATOM 572 N N . ILE A 1 77 ? -19.465 -10.093 19.228 1.00 87.88 77 ILE A N 1
ATOM 573 C CA . ILE A 1 77 ? -20.019 -8.936 18.526 1.00 87.88 77 ILE A CA 1
ATOM 574 C C . ILE A 1 77 ? -20.813 -9.434 17.318 1.00 87.88 77 ILE A C 1
ATOM 576 O O . ILE A 1 77 ? -20.247 -9.954 16.356 1.00 87.88 77 ILE A O 1
ATOM 580 N N . THR A 1 78 ? -22.132 -9.261 17.371 1.00 83.62 78 THR A N 1
ATOM 581 C CA . THR A 1 78 ? -23.068 -9.720 16.335 1.00 83.62 78 THR A CA 1
ATOM 582 C C . THR A 1 78 ? -23.355 -8.669 15.263 1.00 83.62 78 THR A C 1
ATOM 584 O O . THR A 1 78 ? -23.792 -9.022 14.169 1.00 83.62 78 THR A O 1
ATOM 587 N N . ALA A 1 79 ? -23.069 -7.395 15.521 1.00 82.62 79 ALA A N 1
ATOM 588 C CA . ALA A 1 79 ? -23.200 -6.320 14.541 1.00 82.62 79 ALA A CA 1
ATOM 589 C C . ALA A 1 79 ? -21.933 -6.170 13.683 1.00 82.62 79 ALA A C 1
ATOM 591 O O . ALA A 1 79 ? -20.826 -6.496 14.119 1.00 82.62 79 ALA A O 1
ATOM 592 N N . ASP A 1 80 ? -22.085 -5.646 12.468 1.00 81.88 80 ASP A N 1
ATOM 593 C CA . ASP A 1 80 ? -20.936 -5.272 11.648 1.00 81.88 80 ASP A CA 1
ATOM 594 C C . ASP A 1 80 ? -20.250 -4.038 12.227 1.00 81.88 80 ASP A C 1
ATOM 596 O O . ASP A 1 80 ? -20.861 -2.987 12.435 1.00 81.88 80 ASP A O 1
ATOM 600 N N . VAL A 1 81 ? -18.951 -4.172 12.484 1.00 81.75 81 VAL A N 1
ATOM 601 C CA . VAL A 1 81 ? -18.126 -3.097 13.030 1.00 81.75 81 VAL A CA 1
ATOM 602 C C . VAL A 1 81 ? -17.387 -2.442 11.880 1.00 81.75 81 VAL A C 1
ATOM 604 O O . VAL A 1 81 ? -16.589 -3.093 11.206 1.00 81.75 81 VAL A O 1
ATOM 607 N N . ARG A 1 82 ? -17.626 -1.149 11.660 1.00 80.19 82 ARG A N 1
ATOM 608 C CA . ARG A 1 82 ? -16.868 -0.364 10.682 1.00 80.19 82 ARG A CA 1
ATOM 609 C C . ARG A 1 82 ? -15.772 0.420 11.390 1.00 80.19 82 ARG A C 1
ATOM 611 O O . ARG A 1 82 ? -16.016 1.006 12.441 1.00 80.19 82 ARG A O 1
ATOM 618 N N . ALA A 1 83 ? -14.578 0.438 10.811 1.00 75.50 83 ALA A N 1
ATOM 619 C CA . ALA A 1 83 ? -13.445 1.177 11.350 1.00 75.50 83 ALA A CA 1
ATOM 620 C C . ALA A 1 83 ? -12.564 1.745 10.238 1.00 75.50 83 ALA A C 1
ATOM 622 O O . ALA A 1 83 ? -12.550 1.245 9.111 1.00 75.50 83 ALA A O 1
ATOM 623 N N . HIS A 1 84 ? -11.797 2.772 10.591 1.00 73.88 84 HIS A N 1
ATOM 624 C CA . HIS A 1 84 ? -10.693 3.257 9.778 1.00 73.88 84 HIS A CA 1
ATOM 625 C C . HIS A 1 84 ? -9.510 2.302 9.909 1.00 73.88 84 HIS A C 1
ATOM 627 O O . HIS A 1 84 ? -8.902 2.186 10.975 1.00 73.88 84 HIS A O 1
ATOM 633 N N . LEU A 1 85 ? -9.213 1.585 8.829 1.00 73.31 85 LEU A N 1
ATOM 634 C CA . LEU A 1 85 ? -8.133 0.610 8.784 1.00 73.31 85 LEU A CA 1
ATOM 635 C C . LEU A 1 85 ? -6.833 1.293 8.384 1.00 73.31 85 LEU A C 1
ATOM 637 O O . LEU A 1 85 ? -6.779 2.022 7.398 1.00 73.31 85 LEU A O 1
ATOM 641 N N . ALA A 1 86 ? -5.751 1.019 9.107 1.00 71.81 86 ALA A N 1
ATOM 642 C CA . ALA A 1 86 ? -4.434 1.352 8.591 1.00 71.81 86 ALA A CA 1
ATOM 643 C C . ALA A 1 86 ? -4.121 0.454 7.379 1.00 71.81 86 ALA A C 1
ATOM 645 O O . ALA A 1 86 ? -4.518 -0.708 7.336 1.00 71.81 86 ALA A O 1
ATOM 646 N N . LEU A 1 87 ? -3.344 0.964 6.422 1.00 72.44 87 LEU A N 1
ATOM 647 C CA . LEU A 1 87 ? -2.854 0.214 5.257 1.00 72.44 87 LEU A CA 1
ATOM 648 C C . LEU A 1 87 ? -2.383 -1.238 5.530 1.00 72.44 87 LEU A C 1
ATOM 650 O O . LEU A 1 87 ? -2.816 -2.136 4.808 1.00 72.44 87 LEU A O 1
ATOM 654 N N . PRO A 1 88 ? -1.534 -1.513 6.545 1.00 76.50 88 PRO A N 1
ATOM 655 C CA . PRO A 1 88 ? -1.057 -2.868 6.861 1.00 76.50 88 PRO A CA 1
ATOM 656 C C . PRO A 1 88 ? -2.072 -3.728 7.638 1.00 76.50 88 PRO A C 1
ATOM 658 O O . PRO A 1 88 ? -1.719 -4.792 8.157 1.00 76.50 88 PRO A O 1
ATOM 661 N N . ASP A 1 89 ? -3.292 -3.222 7.803 1.00 77.88 89 ASP A N 1
ATOM 662 C CA . ASP A 1 89 ? -4.386 -3.843 8.541 1.00 77.88 89 ASP A CA 1
ATOM 663 C C . ASP A 1 89 ? -5.651 -3.963 7.662 1.00 77.88 89 ASP A C 1
ATOM 665 O O . ASP A 1 89 ? -6.719 -4.327 8.152 1.00 77.88 89 ASP A O 1
ATOM 669 N N . ILE A 1 90 ? -5.535 -3.715 6.346 1.00 83.56 90 ILE A N 1
ATOM 670 C CA . ILE A 1 90 ? -6.631 -3.891 5.377 1.00 83.56 90 ILE A CA 1
ATOM 671 C C . ILE A 1 90 ? -6.952 -5.370 5.118 1.00 83.56 90 ILE A C 1
ATOM 673 O O . ILE A 1 90 ? -8.049 -5.680 4.671 1.00 83.56 90 ILE A O 1
ATOM 677 N N . VAL A 1 91 ? -6.048 -6.296 5.456 1.00 89.06 91 VAL A N 1
ATOM 678 C CA . VAL A 1 91 ? -6.286 -7.746 5.400 1.00 89.06 91 VAL A CA 1
ATOM 679 C C . VAL A 1 91 ? -6.243 -8.326 6.807 1.00 89.06 91 VAL A C 1
ATOM 681 O O . VAL A 1 91 ? -5.298 -8.114 7.569 1.00 89.06 91 VAL A O 1
ATOM 684 N N . CYS A 1 92 ? -7.264 -9.100 7.153 1.00 90.88 92 CYS A N 1
ATOM 685 C C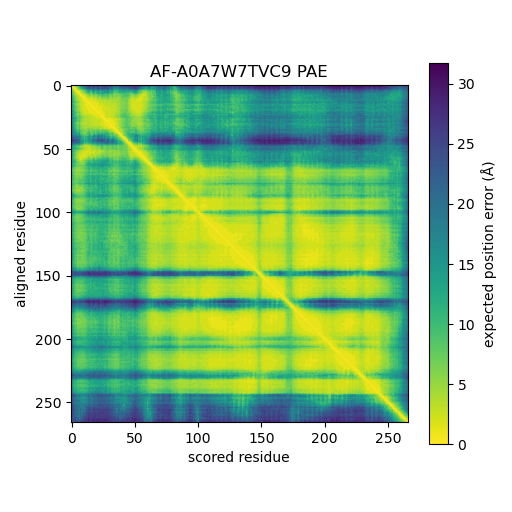A . CYS A 1 92 ? -7.241 -9.923 8.346 1.00 90.88 92 CYS A CA 1
ATOM 686 C C . CYS A 1 92 ? -6.359 -11.144 8.087 1.00 90.88 92 CYS A C 1
ATOM 688 O O . CYS A 1 92 ? -6.809 -12.103 7.474 1.00 90.88 92 CYS A O 1
ATOM 690 N N . LEU A 1 93 ? -5.123 -11.137 8.586 1.00 91.56 93 LEU A N 1
ATOM 691 C CA . LEU A 1 93 ? -4.196 -12.267 8.412 1.00 91.56 93 LEU A CA 1
ATOM 692 C C . LEU A 1 93 ? -4.663 -13.564 9.084 1.00 91.56 93 LEU A C 1
ATOM 694 O O . LEU A 1 93 ? -4.217 -14.642 8.715 1.00 91.56 93 LEU A O 1
ATOM 698 N N . GLN A 1 94 ? -5.545 -13.476 10.082 1.00 92.69 94 GLN A N 1
ATOM 699 C CA . GLN A 1 94 ? -6.053 -14.664 10.766 1.00 92.69 94 GLN A CA 1
ATOM 700 C C . GLN A 1 94 ? -7.091 -15.418 9.932 1.00 92.69 94 GLN A C 1
ATOM 702 O O . GLN A 1 94 ? -7.138 -16.643 9.975 1.00 92.69 94 GLN A O 1
ATOM 707 N N . HIS A 1 95 ? -7.934 -14.686 9.207 1.00 93.62 95 HIS A N 1
ATOM 708 C CA . HIS A 1 95 ? -9.027 -15.255 8.415 1.00 93.62 95 HIS A CA 1
ATOM 709 C C . HIS A 1 95 ? -8.807 -15.106 6.910 1.00 93.62 95 HIS A C 1
ATOM 711 O O . HIS A 1 95 ? -9.662 -15.527 6.148 1.00 93.62 95 HIS A O 1
ATOM 717 N N . ARG A 1 96 ? -7.685 -14.502 6.497 1.00 94.00 96 ARG A N 1
ATOM 718 C CA . ARG A 1 96 ? -7.320 -14.177 5.110 1.00 94.00 96 ARG A CA 1
ATOM 719 C C . ARG A 1 96 ? -8.434 -13.456 4.354 1.00 94.00 96 ARG A C 1
ATOM 721 O O . ARG A 1 96 ? -8.746 -13.776 3.218 1.00 94.00 96 ARG A O 1
ATOM 728 N N . VAL A 1 97 ? -9.022 -12.452 5.002 1.00 91.69 97 VAL A N 1
ATOM 729 C CA . VAL A 1 97 ? -10.096 -11.630 4.426 1.00 91.69 97 VAL A CA 1
ATOM 730 C C . VAL A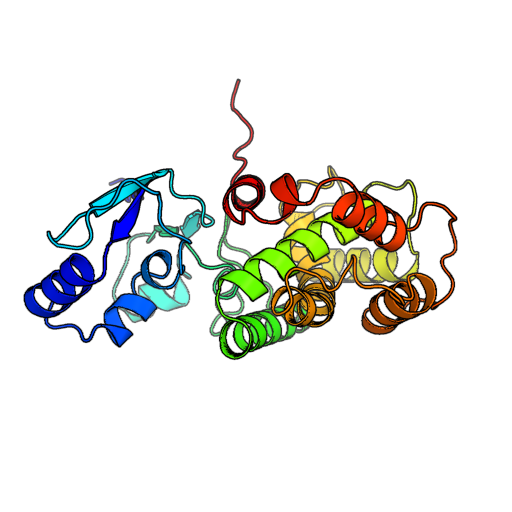 1 97 ? -9.588 -10.218 4.192 1.00 91.69 97 VAL A C 1
ATOM 732 O O . VAL A 1 97 ? -9.144 -9.556 5.131 1.00 91.69 97 VAL A O 1
ATOM 735 N N . TRP A 1 98 ? -9.693 -9.731 2.962 1.00 89.50 98 TRP A N 1
ATOM 736 C CA . TRP A 1 98 ? -9.555 -8.313 2.654 1.00 89.50 98 TRP A CA 1
ATOM 737 C C . TRP A 1 98 ? -10.777 -7.566 3.194 1.00 89.50 98 TRP A C 1
ATOM 739 O O . TRP A 1 98 ? -11.893 -7.965 2.910 1.00 89.50 98 TRP A O 1
ATOM 749 N N . GLN A 1 99 ? -10.603 -6.517 3.997 1.00 86.31 99 GLN A N 1
ATOM 750 C CA . GLN A 1 99 ? -11.657 -5.942 4.852 1.00 86.31 99 GLN A CA 1
ATOM 751 C C . GLN A 1 99 ? -12.342 -4.683 4.285 1.00 86.31 99 GLN A C 1
ATOM 753 O O . GLN A 1 99 ? -13.315 -4.197 4.865 1.00 86.31 99 GLN A O 1
ATOM 758 N N . SER A 1 100 ? -11.845 -4.096 3.190 1.00 75.56 100 SER A N 1
ATOM 759 C CA . SER A 1 100 ? -12.368 -2.821 2.667 1.00 75.56 100 SER A CA 1
ATOM 760 C C . SER A 1 100 ? -12.280 -2.712 1.146 1.00 75.56 100 SER A C 1
ATOM 762 O O . SER A 1 100 ? -11.241 -3.057 0.588 1.00 75.56 100 SER A O 1
ATOM 764 N N . PRO A 1 101 ? -13.293 -2.150 0.460 1.00 63.16 101 PRO A N 1
ATOM 765 C CA . PRO A 1 101 ? -14.581 -1.656 0.945 1.00 63.16 101 PRO A CA 1
ATOM 766 C C . PRO A 1 101 ? -15.620 -2.766 1.175 1.00 63.16 101 PRO A C 1
ATOM 768 O O . PRO A 1 101 ? -16.482 -2.591 2.032 1.00 63.16 101 PRO A O 1
ATOM 771 N N . ALA A 1 102 ? -15.516 -3.900 0.474 1.00 74.88 102 ALA A N 1
ATOM 772 C CA . ALA A 1 102 ? -16.325 -5.098 0.697 1.00 74.88 102 ALA A CA 1
ATOM 773 C C . ALA A 1 102 ? -15.414 -6.265 1.114 1.00 74.88 102 ALA A C 1
ATOM 775 O O . ALA A 1 102 ? -14.347 -6.421 0.511 1.00 74.88 102 ALA A O 1
ATOM 776 N N . PRO A 1 103 ? -15.794 -7.064 2.130 1.00 84.06 103 PRO A N 1
ATOM 777 C CA . PRO A 1 103 ? -15.023 -8.231 2.517 1.00 84.06 103 PRO A CA 1
ATOM 778 C C . PRO A 1 103 ? -14.859 -9.228 1.367 1.00 84.06 103 PRO A C 1
ATOM 780 O O . PRO A 1 103 ? -15.858 -9.655 0.794 1.00 84.06 103 PRO A O 1
ATOM 783 N N . CYS A 1 104 ? -13.627 -9.625 1.048 1.00 86.88 104 CYS A N 1
ATOM 784 C CA . CYS A 1 104 ? -13.371 -10.704 0.092 1.00 86.88 104 CYS A CA 1
ATOM 785 C C . CYS A 1 104 ? -12.350 -11.698 0.646 1.00 86.88 104 CYS A C 1
ATOM 787 O O . CYS A 1 104 ? -11.399 -11.309 1.332 1.00 86.88 104 CYS A O 1
ATOM 789 N N . ASP A 1 105 ? -12.554 -12.983 0.362 1.00 91.06 105 ASP A N 1
ATOM 790 C CA . ASP A 1 105 ? -11.575 -14.011 0.699 1.00 91.06 105 ASP A CA 1
ATOM 791 C C . ASP A 1 105 ? -10.346 -13.866 -0.208 1.00 91.06 105 ASP A C 1
ATOM 793 O O . ASP A 1 105 ? -10.463 -13.726 -1.425 1.00 91.06 105 ASP A O 1
ATOM 797 N N . VAL A 1 106 ? -9.165 -13.853 0.401 1.00 93.00 106 VAL A N 1
ATOM 798 C CA . VAL A 1 106 ? -7.868 -13.823 -0.284 1.00 93.00 106 VAL A CA 1
ATOM 799 C C . VAL A 1 106 ? -7.017 -15.046 0.055 1.00 93.00 106 VAL A C 1
ATOM 801 O O . VAL A 1 106 ? -5.826 -15.078 -0.250 1.00 93.00 106 VAL A O 1
ATOM 804 N N . SER A 1 107 ? -7.616 -16.076 0.659 1.00 93.75 107 SER A N 1
ATOM 805 C CA . SER A 1 107 ? -6.946 -17.310 1.076 1.00 93.75 107 SER A CA 1
ATOM 806 C C . SER A 1 107 ? -6.207 -18.028 -0.053 1.00 93.75 107 SER A C 1
ATOM 808 O O . SER A 1 107 ? -5.164 -18.636 0.196 1.00 93.75 107 SER A O 1
ATOM 810 N N . ALA A 1 108 ? -6.703 -17.902 -1.284 1.00 93.69 108 ALA A N 1
ATOM 811 C CA . ALA A 1 108 ? -6.125 -18.497 -2.481 1.00 93.69 108 ALA A CA 1
ATOM 812 C C . ALA A 1 108 ? -4.925 -17.712 -3.064 1.00 93.69 108 ALA A C 1
ATOM 814 O O . ALA A 1 108 ? -4.274 -18.195 -3.986 1.00 93.69 108 ALA A O 1
ATOM 815 N N . ALA A 1 109 ? -4.594 -16.531 -2.522 1.00 93.69 109 ALA A N 1
ATOM 816 C CA . ALA A 1 109 ? -3.477 -15.686 -2.962 1.00 93.69 109 ALA A CA 1
ATOM 817 C C . ALA A 1 109 ? -2.502 -15.386 -1.796 1.00 93.69 109 ALA A C 1
ATOM 819 O O . ALA A 1 109 ? -2.485 -14.271 -1.260 1.00 93.69 109 ALA A O 1
ATOM 820 N N . PRO A 1 110 ? -1.664 -16.354 -1.373 1.00 93.44 110 PRO A N 1
ATOM 821 C CA . PRO A 1 110 ? -0.790 -16.228 -0.196 1.00 93.44 110 PRO A CA 1
ATOM 822 C C . PRO A 1 110 ? 0.270 -15.115 -0.305 1.00 93.44 110 PRO A C 1
ATOM 824 O O . PRO A 1 110 ? 0.842 -14.669 0.691 1.00 93.44 110 PRO A O 1
ATOM 827 N N . GLU A 1 111 ? 0.568 -14.626 -1.506 1.00 94.44 111 GLU A N 1
ATOM 828 C CA . GLU A 1 111 ? 1.383 -13.430 -1.710 1.00 94.44 111 GLU A CA 1
ATOM 829 C C . GLU A 1 111 ? 0.762 -12.150 -1.129 1.00 94.44 111 GLU A C 1
ATOM 831 O O . GLU A 1 111 ? 1.508 -11.237 -0.776 1.00 94.44 111 GLU A O 1
ATOM 836 N N . ILE A 1 112 ? -0.563 -12.090 -0.953 1.00 93.25 112 ILE A N 1
ATOM 837 C CA . ILE A 1 112 ? -1.242 -10.970 -0.288 1.00 93.25 112 ILE A CA 1
ATOM 838 C C . ILE A 1 112 ? -0.905 -10.957 1.210 1.00 93.25 112 ILE A C 1
ATOM 840 O O . ILE A 1 112 ? -0.597 -9.897 1.759 1.00 93.25 112 ILE A O 1
ATOM 844 N N . ASP A 1 113 ? -0.848 -12.121 1.862 1.00 92.25 113 ASP A N 1
ATOM 845 C CA . ASP A 1 113 ? -0.413 -12.228 3.261 1.00 92.25 113 ASP A CA 1
ATOM 846 C C . ASP A 1 113 ? 1.046 -11.762 3.415 1.00 92.25 113 ASP A C 1
ATOM 848 O O . ASP A 1 113 ? 1.378 -10.965 4.301 1.00 92.25 113 ASP A O 1
ATOM 852 N N . ARG A 1 114 ? 1.931 -12.195 2.503 1.00 94.75 114 ARG A N 1
ATOM 853 C CA . ARG A 1 114 ? 3.337 -11.748 2.475 1.00 94.75 114 ARG A CA 1
ATOM 854 C C . ARG A 1 114 ? 3.446 -10.234 2.296 1.00 94.75 114 ARG A C 1
ATOM 856 O O . ARG A 1 114 ? 4.226 -9.593 3.002 1.00 94.75 114 ARG A O 1
ATOM 863 N N . ALA A 1 115 ? 2.638 -9.651 1.413 1.00 94.44 115 ALA A N 1
ATOM 864 C CA . ALA A 1 115 ? 2.582 -8.209 1.192 1.00 94.44 115 ALA A CA 1
ATOM 865 C C . ALA A 1 115 ? 2.232 -7.448 2.482 1.00 94.44 115 ALA A C 1
ATOM 867 O O . ALA A 1 115 ? 2.904 -6.484 2.850 1.00 94.44 115 ALA A O 1
ATOM 868 N N . GLN A 1 116 ? 1.248 -7.931 3.236 1.00 91.75 116 GLN A N 1
ATOM 869 C CA . GLN A 1 116 ? 0.835 -7.337 4.509 1.00 91.75 116 GLN A CA 1
ATOM 870 C C . GLN A 1 116 ? 1.921 -7.428 5.581 1.00 91.75 116 GLN A C 1
ATOM 872 O O . GLN A 1 116 ? 2.196 -6.448 6.281 1.00 91.75 116 GLN A O 1
ATOM 877 N N . HIS A 1 117 ? 2.606 -8.569 5.685 1.00 93.44 117 HIS A N 1
ATOM 878 C CA . HIS A 1 117 ? 3.773 -8.698 6.559 1.00 93.44 117 HIS A CA 1
ATOM 879 C C . HIS A 1 117 ? 4.886 -7.713 6.183 1.00 93.44 117 HIS A C 1
ATOM 881 O O . HIS A 1 117 ? 5.477 -7.088 7.074 1.00 93.44 117 HIS A O 1
ATOM 887 N N . THR A 1 118 ? 5.127 -7.514 4.887 1.00 94.94 118 THR A N 1
ATOM 888 C CA . THR A 1 118 ? 6.067 -6.512 4.374 1.00 94.94 118 THR A CA 1
ATOM 889 C C . THR A 1 118 ? 5.653 -5.102 4.786 1.00 94.94 118 THR A C 1
ATOM 891 O O . THR A 1 118 ? 6.459 -4.392 5.384 1.00 94.94 118 THR A O 1
ATOM 894 N N . LEU A 1 119 ? 4.389 -4.707 4.605 1.00 91.69 119 LEU A N 1
ATOM 895 C CA . LEU A 1 119 ? 3.905 -3.388 5.036 1.00 91.69 119 LEU A CA 1
ATOM 896 C C . LEU A 1 119 ? 4.034 -3.184 6.554 1.00 91.69 119 LEU A C 1
ATOM 898 O O . LEU A 1 119 ? 4.483 -2.130 7.007 1.00 91.69 119 LEU A O 1
ATOM 902 N N . ARG A 1 120 ? 3.740 -4.212 7.360 1.00 90.56 120 ARG A N 1
ATOM 903 C CA . ARG A 1 120 ? 3.961 -4.179 8.818 1.00 90.56 120 ARG A CA 1
ATOM 904 C C . ARG A 1 120 ? 5.435 -4.031 9.179 1.00 90.56 120 ARG A C 1
ATOM 906 O O . ARG A 1 120 ? 5.759 -3.375 10.169 1.00 90.56 120 ARG A O 1
ATOM 913 N N . ARG A 1 121 ? 6.345 -4.646 8.419 1.00 94.00 121 ARG A N 1
ATOM 914 C CA . ARG A 1 121 ? 7.796 -4.474 8.592 1.00 94.00 121 ARG A CA 1
ATOM 915 C C . ARG A 1 121 ? 8.221 -3.048 8.245 1.00 94.00 121 ARG A C 1
ATOM 917 O O . ARG A 1 121 ? 8.913 -2.437 9.050 1.00 94.00 121 ARG A O 1
ATOM 924 N N . ILE A 1 122 ? 7.750 -2.498 7.127 1.00 91.31 122 ILE A N 1
ATOM 925 C CA . ILE A 1 122 ? 8.027 -1.110 6.730 1.00 91.31 122 ILE A CA 1
ATOM 926 C C . ILE A 1 122 ? 7.537 -0.139 7.807 1.00 91.31 122 ILE A C 1
ATOM 928 O O . ILE A 1 122 ? 8.301 0.725 8.225 1.00 91.31 122 ILE A O 1
ATOM 932 N N . ARG A 1 123 ? 6.307 -0.312 8.317 1.00 86.44 123 ARG A N 1
ATOM 933 C CA . ARG A 1 123 ? 5.764 0.507 9.416 1.00 86.44 123 ARG A CA 1
ATOM 934 C C . ARG A 1 123 ? 6.674 0.495 10.641 1.00 86.44 123 ARG A C 1
ATOM 936 O O . ARG A 1 123 ? 6.898 1.541 11.237 1.00 86.44 123 ARG A O 1
ATOM 943 N N . ARG A 1 124 ? 7.182 -0.682 11.019 1.00 86.88 124 ARG A N 1
ATOM 944 C CA . ARG A 1 124 ? 8.081 -0.840 12.172 1.00 86.88 124 ARG A CA 1
ATOM 945 C C . ARG A 1 124 ? 9.433 -0.158 11.957 1.00 86.88 124 ARG A C 1
ATOM 947 O O . ARG A 1 124 ? 9.930 0.458 12.886 1.00 86.88 124 ARG A O 1
ATOM 954 N N . LEU A 1 125 ? 10.008 -0.260 10.758 1.00 88.69 125 LEU A N 1
ATOM 955 C CA . LEU A 1 125 ? 11.352 0.256 10.461 1.00 88.69 125 LEU A CA 1
ATOM 956 C C . LEU A 1 125 ? 11.377 1.751 10.113 1.00 88.69 125 LEU A C 1
ATOM 958 O O . LEU A 1 125 ? 12.322 2.446 10.464 1.00 88.69 125 LEU A O 1
ATOM 962 N N . HIS A 1 126 ? 10.354 2.246 9.416 1.00 84.12 126 HIS A N 1
ATOM 963 C CA . HIS A 1 126 ? 10.337 3.591 8.823 1.00 84.12 126 HIS A CA 1
ATOM 964 C C . HIS A 1 126 ? 9.173 4.462 9.324 1.00 84.12 126 HIS A C 1
ATOM 966 O O . HIS A 1 126 ? 8.947 5.568 8.822 1.00 84.12 126 HIS A O 1
ATOM 972 N N . GLY A 1 127 ? 8.407 3.966 10.299 1.00 78.56 127 GLY A N 1
ATOM 973 C CA . GLY A 1 127 ? 7.216 4.626 10.823 1.00 78.56 127 GLY A CA 1
ATOM 974 C C . GLY A 1 127 ? 6.062 4.690 9.817 1.00 78.56 127 GLY A C 1
ATOM 975 O O . GLY A 1 127 ? 6.162 4.284 8.654 1.00 78.56 127 GLY A O 1
ATOM 976 N N . ASN A 1 128 ? 4.934 5.252 10.256 1.00 75.75 128 ASN A N 1
ATOM 977 C CA . ASN A 1 128 ? 3.756 5.413 9.397 1.00 75.75 128 ASN A CA 1
ATOM 978 C C . ASN A 1 128 ? 4.013 6.340 8.212 1.00 75.75 128 ASN A C 1
ATOM 980 O O . ASN A 1 128 ? 3.490 6.101 7.126 1.00 75.75 128 ASN A O 1
ATOM 984 N N . ARG A 1 129 ? 4.833 7.382 8.401 1.00 75.25 129 ARG A N 1
ATOM 985 C CA . ARG A 1 129 ? 5.158 8.332 7.335 1.00 75.25 129 ARG A CA 1
ATOM 986 C C . ARG A 1 129 ? 5.927 7.656 6.201 1.00 75.25 129 ARG A C 1
ATOM 988 O O . ARG A 1 129 ? 5.490 7.753 5.060 1.00 75.25 129 ARG A O 1
ATOM 995 N N . GLY A 1 130 ? 7.022 6.953 6.508 1.00 80.19 130 GLY A N 1
ATOM 996 C CA . GLY A 1 130 ? 7.818 6.248 5.499 1.00 80.19 130 GLY A CA 1
ATOM 997 C C . GLY A 1 130 ? 7.006 5.175 4.773 1.00 80.19 130 GLY A C 1
ATOM 998 O O . GLY A 1 130 ? 7.030 5.117 3.546 1.00 80.19 130 GLY A O 1
ATOM 999 N N . MET A 1 131 ? 6.202 4.402 5.514 1.00 85.69 131 MET A N 1
ATOM 1000 C CA . MET A 1 131 ? 5.281 3.424 4.925 1.00 85.69 131 MET A CA 1
ATOM 1001 C C . MET A 1 131 ? 4.271 4.077 3.977 1.00 85.69 131 MET A C 1
ATOM 1003 O O . MET A 1 131 ? 4.112 3.621 2.850 1.00 85.69 131 MET A O 1
ATOM 1007 N N . SER A 1 132 ? 3.601 5.145 4.410 1.00 78.44 132 SER A N 1
ATOM 1008 C CA . SER A 1 132 ? 2.544 5.783 3.617 1.00 78.44 132 SER A CA 1
ATOM 1009 C C . SER A 1 132 ? 3.093 6.417 2.338 1.00 78.44 132 SER A C 1
ATOM 1011 O O . SER A 1 132 ? 2.480 6.285 1.282 1.00 78.44 132 SER A O 1
ATOM 1013 N N . LEU A 1 133 ? 4.266 7.058 2.408 1.00 79.56 133 LEU A N 1
ATOM 1014 C CA . LEU A 1 133 ? 4.945 7.614 1.232 1.00 79.56 133 LEU A CA 1
ATOM 1015 C C . LEU A 1 133 ? 5.415 6.509 0.271 1.00 79.56 133 LEU A C 1
ATOM 1017 O O . LEU A 1 133 ? 5.223 6.635 -0.935 1.00 79.56 133 LEU A O 1
ATOM 1021 N N . GLY A 1 134 ? 5.959 5.404 0.793 1.00 88.00 134 GLY A N 1
ATOM 1022 C CA . GLY A 1 134 ? 6.361 4.257 -0.024 1.00 88.00 134 GLY A CA 1
ATOM 1023 C C . GLY A 1 134 ? 5.183 3.590 -0.732 1.00 88.00 134 GLY A C 1
ATOM 1024 O O . GLY A 1 134 ? 5.241 3.376 -1.938 1.00 88.00 134 GLY A O 1
ATOM 1025 N N . VAL A 1 135 ? 4.090 3.312 -0.012 1.00 87.31 135 VAL A N 1
ATOM 1026 C CA . VAL A 1 135 ? 2.878 2.696 -0.586 1.00 87.31 135 VAL A CA 1
ATOM 1027 C C . VAL A 1 135 ? 2.236 3.597 -1.634 1.00 87.31 135 VAL A C 1
ATOM 1029 O O . VAL A 1 135 ? 1.805 3.109 -2.677 1.00 87.31 135 VAL A O 1
ATOM 1032 N N . ARG A 1 136 ? 2.194 4.908 -1.388 1.00 83.62 136 ARG A N 1
ATOM 1033 C CA . ARG A 1 136 ? 1.729 5.888 -2.371 1.00 83.62 136 ARG A CA 1
ATOM 1034 C C . ARG A 1 136 ? 2.470 5.772 -3.689 1.00 83.62 136 ARG A C 1
ATOM 1036 O O . ARG A 1 136 ? 1.848 5.631 -4.737 1.00 83.62 136 ARG A O 1
ATOM 1043 N N . ASP A 1 137 ? 3.786 5.922 -3.617 1.00 86.25 137 ASP A N 1
ATOM 1044 C CA . ASP A 1 137 ? 4.617 6.087 -4.800 1.00 86.25 137 ASP A CA 1
ATOM 1045 C C . ASP A 1 137 ? 4.689 4.763 -5.561 1.00 86.25 137 ASP A C 1
ATOM 1047 O O . ASP A 1 137 ? 4.565 4.749 -6.784 1.00 86.25 137 ASP A O 1
ATOM 1051 N N . ALA A 1 138 ? 4.707 3.642 -4.834 1.00 91.56 138 ALA A N 1
ATOM 1052 C CA . ALA A 1 138 ? 4.507 2.315 -5.395 1.00 91.56 138 ALA A CA 1
ATOM 1053 C C . ALA A 1 138 ? 3.184 2.203 -6.164 1.00 91.56 138 ALA A C 1
ATOM 1055 O O . ALA A 1 138 ? 3.190 1.804 -7.323 1.00 91.56 138 ALA A O 1
ATOM 1056 N N . ARG A 1 139 ? 2.047 2.590 -5.572 1.00 86.69 139 ARG A N 1
ATOM 1057 C CA . ARG A 1 139 ? 0.748 2.545 -6.264 1.00 86.69 139 ARG A CA 1
ATOM 1058 C C . ARG A 1 139 ? 0.710 3.422 -7.500 1.00 86.69 139 ARG A C 1
ATOM 1060 O O . ARG A 1 139 ? 0.147 2.995 -8.496 1.00 86.69 139 ARG A O 1
ATOM 1067 N N . TRP A 1 140 ? 1.291 4.617 -7.446 1.00 85.50 140 TRP A N 1
ATOM 1068 C CA . TRP A 1 140 ? 1.348 5.501 -8.607 1.00 85.50 140 TRP A CA 1
ATOM 1069 C C . TRP A 1 140 ? 2.117 4.847 -9.764 1.00 85.50 140 TRP A C 1
ATOM 1071 O O . TRP A 1 140 ? 1.632 4.835 -10.894 1.00 85.50 140 TRP A O 1
ATOM 1081 N N . ILE A 1 141 ? 3.267 4.230 -9.465 1.00 88.44 141 ILE A N 1
ATOM 1082 C CA . ILE A 1 141 ? 4.071 3.478 -10.438 1.00 88.44 141 ILE A CA 1
ATOM 1083 C C . ILE A 1 141 ? 3.270 2.292 -10.997 1.00 88.44 141 ILE A C 1
ATOM 1085 O O . ILE A 1 141 ? 3.153 2.154 -12.213 1.00 88.44 141 ILE A O 1
ATOM 1089 N N . ILE A 1 142 ? 2.675 1.465 -10.127 1.00 88.88 142 ILE A N 1
ATOM 1090 C CA . ILE A 1 142 ? 1.899 0.295 -10.555 1.00 88.88 142 ILE A CA 1
ATOM 1091 C C . ILE A 1 142 ? 0.679 0.711 -11.387 1.00 88.88 142 ILE A C 1
ATOM 1093 O O . ILE A 1 142 ? 0.437 0.130 -12.441 1.00 88.88 142 ILE A O 1
ATOM 1097 N N . ALA A 1 143 ? -0.058 1.745 -10.979 1.00 83.88 143 ALA A N 1
ATOM 1098 C CA . ALA A 1 143 ? -1.231 2.230 -11.702 1.00 83.88 143 ALA A CA 1
ATOM 1099 C C . ALA A 1 143 ? -0.879 2.673 -13.132 1.00 83.88 143 ALA A C 1
ATOM 1101 O O . ALA A 1 143 ? -1.614 2.363 -14.069 1.00 83.88 143 ALA A O 1
ATOM 1102 N N . ALA A 1 144 ? 0.276 3.315 -13.323 1.00 83.75 144 ALA A N 1
ATOM 1103 C CA . ALA A 1 144 ? 0.767 3.677 -14.650 1.00 83.75 144 ALA A CA 1
ATOM 1104 C C . ALA A 1 144 ? 1.116 2.453 -15.525 1.00 83.75 144 ALA A C 1
ATOM 1106 O O . ALA A 1 144 ? 0.949 2.506 -16.742 1.00 83.75 144 ALA A O 1
ATOM 1107 N N . TRP A 1 145 ? 1.537 1.330 -14.934 1.00 84.62 145 TRP A N 1
ATOM 1108 C CA . TRP A 1 145 ? 1.661 0.061 -15.664 1.00 84.62 145 TRP A CA 1
ATOM 1109 C C . TRP A 1 145 ? 0.306 -0.583 -15.975 1.00 84.62 145 TRP A C 1
ATOM 1111 O O . TRP A 1 145 ? 0.152 -1.216 -17.020 1.00 84.62 145 TRP A O 1
ATOM 1121 N N . THR A 1 146 ? -0.701 -0.392 -15.117 1.00 76.88 146 THR A N 1
ATOM 1122 C CA . THR A 1 146 ? -2.055 -0.911 -15.371 1.00 76.88 146 THR A CA 1
ATOM 1123 C C . THR A 1 146 ? -2.799 -0.170 -16.487 1.00 76.88 146 THR A C 1
ATOM 1125 O O . THR A 1 146 ? -3.637 -0.772 -17.154 1.00 76.88 146 THR A O 1
ATOM 1128 N N . SER A 1 147 ? -2.487 1.107 -16.742 1.00 71.56 147 SER A N 1
ATOM 1129 C CA . SER A 1 147 ? -3.186 1.967 -17.712 1.00 71.56 147 SER A CA 1
ATOM 1130 C C . SER A 1 147 ? -2.702 1.836 -19.172 1.00 71.56 147 SER A C 1
ATOM 1132 O O . SER A 1 147 ? -2.889 2.742 -19.980 1.00 71.56 147 SER A O 1
ATOM 1134 N N . ASN A 1 148 ? -2.150 0.674 -19.544 1.00 62.25 148 ASN A N 1
ATOM 1135 C CA . ASN A 1 148 ? -1.799 0.226 -20.907 1.00 62.25 148 ASN A CA 1
ATOM 1136 C C . ASN A 1 148 ? -0.599 0.887 -21.622 1.00 62.25 148 ASN A C 1
ATOM 1138 O O . ASN A 1 148 ? 0.033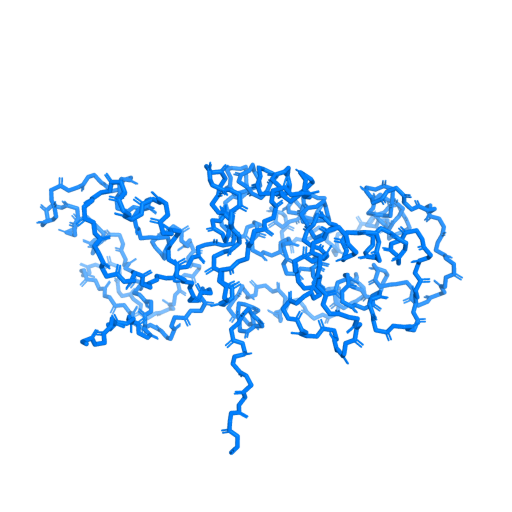 0.211 -22.427 1.00 62.25 148 ASN A O 1
ATOM 1142 N N . VAL A 1 149 ? -0.218 2.142 -21.352 1.00 53.22 149 VAL A N 1
ATOM 1143 C CA . VAL A 1 149 ? 0.800 2.851 -22.177 1.00 53.22 149 VAL A CA 1
ATOM 1144 C C . VAL A 1 149 ? 2.231 2.294 -22.018 1.00 53.22 149 VAL A C 1
ATOM 1146 O O . VAL A 1 149 ? 3.092 2.539 -22.859 1.00 53.22 149 VAL A O 1
ATOM 1149 N N . CYS A 1 150 ? 2.512 1.543 -20.949 1.00 58.28 150 CYS A N 1
ATOM 1150 C CA . CYS A 1 150 ? 3.845 0.999 -20.638 1.00 58.28 150 CYS A CA 1
ATOM 1151 C C . CYS A 1 150 ? 3.792 -0.444 -20.109 1.00 58.28 150 CYS A C 1
ATOM 1153 O O . CYS A 1 150 ? 4.576 -0.793 -19.234 1.00 58.28 150 CYS A O 1
ATOM 1155 N N . ARG A 1 151 ? 2.827 -1.254 -20.561 1.00 68.75 151 ARG A N 1
ATOM 1156 C CA . ARG A 1 151 ? 2.546 -2.577 -19.979 1.00 68.75 151 ARG A CA 1
ATOM 1157 C C . ARG A 1 151 ? 3.784 -3.483 -19.954 1.00 68.75 151 ARG A C 1
ATOM 1159 O O . ARG A 1 151 ? 4.424 -3.689 -20.976 1.00 68.75 151 ARG A O 1
ATOM 1166 N N . GLU A 1 152 ? 4.056 -4.060 -18.789 1.00 83.62 152 GLU A N 1
ATOM 1167 C CA . GLU A 1 152 ? 5.016 -5.154 -18.615 1.00 83.62 152 GLU A CA 1
ATOM 1168 C C . GLU A 1 152 ? 4.230 -6.473 -18.659 1.00 83.62 152 GLU A C 1
ATOM 1170 O O . GLU A 1 152 ? 3.261 -6.645 -17.903 1.00 83.62 152 GLU A O 1
ATOM 1175 N N . SER A 1 153 ? 4.611 -7.390 -19.550 1.00 84.25 153 SER A N 1
ATOM 1176 C CA . SER A 1 153 ? 3.949 -8.693 -19.730 1.00 84.25 153 SER A CA 1
ATOM 1177 C C . SER A 1 153 ? 3.925 -9.497 -18.434 1.00 84.25 153 SER A C 1
ATOM 1179 O O . SER A 1 153 ? 2.877 -9.954 -17.995 1.00 84.25 153 SER A O 1
ATOM 1181 N N . GLU A 1 154 ? 5.053 -9.542 -17.738 1.00 88.31 154 GLU A N 1
ATOM 1182 C CA . GLU A 1 154 ? 5.273 -10.332 -16.533 1.00 88.31 154 GLU A CA 1
ATOM 1183 C C . GLU A 1 154 ? 4.421 -9.839 -15.354 1.00 88.31 154 GLU A C 1
ATOM 1185 O O . GLU A 1 154 ? 4.028 -10.611 -14.478 1.00 88.31 154 GLU A O 1
ATOM 1190 N N . LEU A 1 155 ? 4.125 -8.535 -15.293 1.00 89.50 155 LEU A N 1
ATOM 1191 C CA . LEU A 1 155 ? 3.154 -8.001 -14.332 1.00 89.50 155 LEU A CA 1
ATOM 1192 C C . LEU A 1 155 ? 1.730 -8.365 -14.741 1.00 89.50 155 LEU A C 1
ATOM 1194 O O . LEU A 1 155 ? 0.929 -8.776 -13.904 1.00 89.50 155 LEU A O 1
ATOM 1198 N N . THR A 1 156 ? 1.431 -8.233 -16.030 1.00 87.12 156 THR A N 1
ATOM 1199 C CA . THR A 1 156 ? 0.107 -8.505 -16.592 1.00 87.12 156 THR A CA 1
ATOM 1200 C C . THR A 1 156 ? -0.303 -9.957 -16.339 1.00 87.12 156 THR A C 1
ATOM 1202 O O . THR A 1 156 ? -1.392 -10.193 -15.812 1.00 87.12 156 THR A O 1
ATOM 1205 N N . ASP A 1 157 ? 0.589 -10.914 -16.588 1.00 88.94 157 ASP A N 1
ATOM 1206 C CA . ASP A 1 157 ? 0.351 -12.345 -16.379 1.00 88.94 157 ASP A CA 1
ATOM 1207 C C . ASP A 1 157 ? 0.121 -12.686 -14.904 1.00 88.94 157 ASP A C 1
ATOM 1209 O O . ASP A 1 157 ? -0.825 -13.407 -14.564 1.00 88.94 157 ASP A O 1
ATOM 1213 N N . ARG A 1 158 ? 0.925 -12.111 -13.997 1.00 91.56 158 ARG A N 1
ATOM 1214 C CA . ARG A 1 158 ? 0.731 -12.257 -12.544 1.00 91.56 158 ARG A CA 1
ATOM 1215 C C . ARG A 1 158 ? -0.629 -11.727 -12.108 1.00 91.56 158 ARG A C 1
ATOM 1217 O O . ARG A 1 158 ? -1.337 -12.385 -11.345 1.00 91.56 158 ARG A O 1
ATOM 1224 N N . TRP A 1 159 ? -1.020 -10.558 -12.607 1.00 90.38 159 TRP A N 1
ATOM 1225 C CA . TRP A 1 159 ? -2.300 -9.942 -12.270 1.00 90.38 159 TRP A CA 1
ATOM 1226 C C . TRP A 1 159 ? -3.492 -10.733 -12.811 1.00 90.38 159 TRP A C 1
ATOM 1228 O O . TRP A 1 159 ? -4.483 -10.901 -12.099 1.00 90.38 159 TRP A O 1
ATOM 1238 N N . HIS A 1 160 ? -3.397 -11.256 -14.034 1.00 87.94 160 HIS A N 1
ATOM 1239 C CA . HIS A 1 160 ? -4.418 -12.134 -14.605 1.00 87.94 160 HIS A CA 1
ATOM 1240 C C . HIS A 1 160 ? -4.543 -13.450 -13.837 1.00 87.94 160 HIS A C 1
ATOM 1242 O O . HIS A 1 160 ? -5.657 -13.835 -13.482 1.00 87.94 160 HIS A O 1
ATOM 1248 N N . SER A 1 161 ? -3.420 -14.088 -13.509 1.00 90.31 161 SER A N 1
ATOM 1249 C CA . SER A 1 161 ? -3.398 -15.342 -12.746 1.00 90.31 161 SER A CA 1
ATOM 1250 C C . SER A 1 161 ? -4.042 -15.166 -11.371 1.00 90.31 161 SER A C 1
ATOM 1252 O O . SER A 1 161 ? -4.955 -15.900 -10.999 1.00 90.31 161 SER A O 1
ATOM 1254 N N . ARG A 1 162 ? -3.640 -14.122 -10.637 1.00 91.56 162 ARG A N 1
ATOM 1255 C CA . ARG A 1 162 ? -4.189 -13.805 -9.312 1.00 91.56 162 ARG A CA 1
ATOM 1256 C C . ARG A 1 162 ? -5.680 -13.496 -9.367 1.00 91.56 162 ARG A C 1
ATOM 1258 O O . ARG A 1 162 ? -6.435 -13.915 -8.498 1.00 91.56 162 ARG A O 1
ATOM 1265 N N . ARG A 1 163 ? -6.118 -12.782 -10.403 1.00 88.75 163 ARG A N 1
ATOM 1266 C CA . ARG A 1 163 ? -7.536 -12.502 -10.629 1.00 88.75 163 ARG A CA 1
ATOM 1267 C C . ARG A 1 163 ? -8.351 -13.774 -10.833 1.00 88.75 163 ARG A C 1
ATOM 1269 O O . ARG A 1 163 ? -9.409 -13.891 -10.222 1.00 88.75 163 ARG A O 1
ATOM 1276 N N . ALA A 1 164 ? -7.865 -14.685 -11.674 1.00 89.38 164 ALA A N 1
ATOM 1277 C CA . ALA A 1 164 ? -8.542 -15.945 -11.954 1.00 89.38 164 ALA A CA 1
ATOM 1278 C C . ALA A 1 164 ? -8.711 -16.773 -10.674 1.00 89.38 164 ALA A C 1
ATOM 1280 O O . ALA A 1 164 ? -9.808 -17.235 -10.377 1.00 89.38 164 ALA A O 1
ATOM 1281 N N . VAL A 1 165 ? -7.649 -16.873 -9.871 1.00 92.38 165 VAL A N 1
ATOM 1282 C CA . VAL A 1 165 ? -7.656 -17.624 -8.607 1.00 92.38 165 VAL A CA 1
ATOM 1283 C C . VAL A 1 165 ? -8.576 -16.995 -7.552 1.00 92.38 165 VAL A C 1
ATOM 1285 O O . VAL A 1 165 ? -9.206 -17.714 -6.783 1.00 92.38 165 VAL A O 1
ATOM 1288 N N . LEU A 1 166 ? -8.696 -15.665 -7.526 1.00 89.88 166 LEU A N 1
ATOM 1289 C CA . LEU A 1 166 ? -9.586 -14.946 -6.606 1.00 89.88 166 LEU A CA 1
ATOM 1290 C C . LEU A 1 166 ? -11.035 -14.813 -7.114 1.00 89.88 166 LEU A C 1
ATOM 1292 O O . LEU A 1 166 ? -11.857 -14.204 -6.432 1.00 89.88 166 LEU A O 1
ATOM 1296 N N . GLY A 1 167 ? -11.353 -15.319 -8.311 1.00 88.25 167 GLY A N 1
ATOM 1297 C CA . GLY A 1 167 ? -12.688 -15.193 -8.906 1.00 88.25 167 GLY A CA 1
ATOM 1298 C C . GLY A 1 167 ? -13.132 -13.743 -9.147 1.00 88.25 167 GLY A C 1
ATOM 1299 O O . GLY A 1 167 ? -14.328 -13.456 -9.120 1.00 88.25 167 GLY A O 1
ATOM 1300 N N . LEU A 1 168 ? -12.192 -12.809 -9.344 1.00 83.69 168 LEU A N 1
ATOM 1301 C CA . LEU A 1 168 ? -12.512 -11.389 -9.546 1.00 83.69 168 LEU A CA 1
ATOM 1302 C C . LEU A 1 168 ? -12.875 -11.108 -11.016 1.00 83.69 168 LEU A C 1
ATOM 1304 O O . LEU A 1 168 ? -12.305 -11.691 -11.940 1.00 83.69 168 LEU A O 1
ATOM 1308 N N . VAL A 1 169 ? -13.793 -10.164 -11.237 1.00 75.00 169 VAL A N 1
ATOM 1309 C CA . VAL A 1 169 ? -14.306 -9.804 -12.571 1.00 75.00 169 VAL A CA 1
ATOM 1310 C C . VAL A 1 169 ? -13.175 -9.290 -13.493 1.00 75.00 169 VAL A C 1
ATOM 1312 O O . VAL A 1 169 ? -12.262 -8.595 -13.026 1.00 75.00 169 VAL A O 1
ATOM 1315 N N . PRO A 1 170 ? -13.188 -9.608 -14.807 1.00 64.50 170 PRO A N 1
ATOM 1316 C CA . PRO A 1 170 ? -12.259 -9.046 -15.793 1.00 64.50 170 PRO A CA 1
ATOM 1317 C C . PRO A 1 170 ? -12.237 -7.501 -15.808 1.00 64.50 170 PRO A C 1
ATOM 1319 O O . PRO A 1 170 ? -13.181 -6.844 -15.389 1.00 64.50 170 PRO A O 1
ATOM 1322 N N . TRP A 1 171 ? -11.112 -6.916 -16.242 1.00 61.25 171 TRP A N 1
ATOM 1323 C CA . TRP A 1 171 ? -10.738 -5.507 -16.014 1.00 61.25 171 TRP A CA 1
ATOM 1324 C C . TRP A 1 171 ? -11.815 -4.525 -16.495 1.00 61.25 171 TRP A C 1
ATOM 1326 O O . TRP A 1 171 ? -12.095 -4.502 -17.688 1.00 61.25 171 TRP A O 1
ATOM 1336 N N . HIS A 1 172 ? -12.299 -3.632 -15.620 1.00 49.44 172 HIS A N 1
ATOM 1337 C CA . HIS A 1 172 ? -13.087 -2.476 -16.066 1.00 49.44 172 HIS A CA 1
ATOM 1338 C C . HIS A 1 172 ? -12.362 -1.127 -15.942 1.00 49.44 172 HIS A C 1
ATOM 1340 O O . HIS A 1 172 ? -12.463 -0.352 -16.890 1.00 49.44 172 HIS A O 1
ATOM 1346 N N . ARG A 1 173 ? -11.585 -0.830 -14.879 1.00 55.59 173 ARG A N 1
ATOM 1347 C CA . ARG A 1 173 ? -10.770 0.411 -14.741 1.00 55.59 173 ARG A CA 1
ATOM 1348 C C . ARG A 1 173 ? -9.591 0.240 -13.765 1.00 55.59 173 ARG A C 1
ATOM 1350 O O . ARG A 1 173 ? -9.635 -0.633 -12.905 1.00 55.59 173 ARG A O 1
ATOM 1357 N N . SER A 1 174 ? -8.562 1.093 -13.863 1.00 52.84 174 SER A N 1
ATOM 1358 C CA . SER A 1 174 ? -7.394 1.122 -12.951 1.00 52.84 174 SER A CA 1
ATOM 1359 C C . SER A 1 174 ? -7.749 1.451 -11.496 1.00 52.84 174 SER A C 1
ATOM 1361 O O . SER A 1 174 ? -7.035 1.046 -10.583 1.00 52.84 174 SER A O 1
ATOM 1363 N N . ASP A 1 175 ? -8.863 2.154 -11.283 1.00 54.31 175 ASP A N 1
ATOM 1364 C CA . ASP A 1 175 ? -9.336 2.553 -9.953 1.00 54.31 175 ASP A CA 1
ATOM 1365 C C . ASP A 1 175 ? -10.277 1.526 -9.306 1.00 54.31 175 ASP A C 1
ATOM 1367 O O . ASP A 1 175 ? -10.729 1.738 -8.179 1.00 54.31 175 ASP A O 1
ATOM 1371 N N . ASP A 1 176 ? -10.559 0.412 -9.991 1.00 66.94 176 ASP A N 1
ATOM 1372 C CA . ASP A 1 176 ? -11.406 -0.651 -9.456 1.00 66.94 176 ASP A CA 1
ATOM 1373 C C . ASP A 1 176 ? -10.751 -1.321 -8.234 1.00 66.94 176 ASP A C 1
ATOM 1375 O O . ASP A 1 176 ? -9.538 -1.547 -8.178 1.00 66.94 176 ASP A O 1
ATOM 1379 N N . LEU A 1 177 ? -11.568 -1.683 -7.246 1.00 66.81 177 LEU A N 1
ATOM 1380 C CA . LEU A 1 177 ? -11.137 -2.414 -6.059 1.00 66.81 177 LEU A CA 1
ATOM 1381 C C . LEU A 1 177 ? -10.379 -3.691 -6.435 1.00 66.81 177 LEU A C 1
ATOM 1383 O O . LEU A 1 177 ? -9.337 -3.994 -5.847 1.00 66.81 177 LEU A O 1
ATOM 1387 N N . SER A 1 178 ? -10.876 -4.403 -7.445 1.00 74.38 178 SER A N 1
ATOM 1388 C CA . SER A 1 178 ? -10.253 -5.619 -7.963 1.00 74.38 178 SER A CA 1
ATOM 1389 C C . SER A 1 178 ? -8.814 -5.358 -8.409 1.00 74.38 178 SER A C 1
ATOM 1391 O O . SER A 1 178 ? -7.939 -6.190 -8.187 1.00 74.38 178 SER A O 1
ATOM 1393 N N . ALA A 1 179 ? -8.528 -4.182 -8.980 1.00 77.38 179 ALA A N 1
ATOM 1394 C CA . ALA A 1 179 ? -7.172 -3.802 -9.364 1.00 77.38 179 ALA A CA 1
ATOM 1395 C C . ALA A 1 179 ? -6.273 -3.596 -8.135 1.00 77.38 179 ALA A C 1
ATOM 1397 O O . ALA A 1 179 ? -5.112 -3.997 -8.156 1.00 77.38 179 ALA A O 1
ATOM 1398 N N . ARG A 1 180 ? -6.795 -3.046 -7.032 1.00 80.69 180 ARG A N 1
ATOM 1399 C CA . ARG A 1 180 ? -6.018 -2.811 -5.799 1.00 80.69 180 ARG A CA 1
ATOM 1400 C C . ARG A 1 180 ? -5.645 -4.093 -5.072 1.00 80.69 180 ARG A C 1
ATOM 1402 O O . ARG A 1 180 ? -4.530 -4.181 -4.570 1.00 80.69 180 ARG A O 1
ATOM 1409 N N . ILE A 1 181 ? -6.561 -5.059 -5.014 1.00 87.00 181 ILE A N 1
ATOM 1410 C CA . ILE A 1 181 ? -6.300 -6.381 -4.425 1.00 87.00 181 ILE A CA 1
ATOM 1411 C C . ILE A 1 181 ? -5.259 -7.106 -5.276 1.00 87.00 181 ILE A C 1
ATOM 1413 O O . ILE A 1 181 ? -4.245 -7.579 -4.765 1.00 87.00 181 ILE A O 1
ATOM 1417 N N . VAL A 1 182 ? -5.477 -7.122 -6.594 1.00 88.81 182 VAL A N 1
ATOM 1418 C CA . VAL A 1 182 ? -4.611 -7.830 -7.535 1.00 88.81 182 VAL A CA 1
ATOM 1419 C C . VAL A 1 182 ? -3.210 -7.227 -7.582 1.00 88.81 182 VAL A C 1
ATOM 1421 O O . VAL A 1 182 ? -2.257 -7.979 -7.664 1.00 88.81 182 VAL A O 1
ATOM 1424 N N . THR A 1 183 ? -3.043 -5.911 -7.480 1.00 90.50 183 THR A N 1
ATOM 1425 C CA . THR A 1 183 ? -1.716 -5.258 -7.517 1.00 90.50 183 THR A CA 1
ATOM 1426 C C . THR A 1 183 ? -1.033 -5.155 -6.152 1.00 90.50 183 THR A C 1
ATOM 1428 O O . THR A 1 183 ? 0.097 -4.671 -6.048 1.00 90.50 183 THR A O 1
ATOM 1431 N N . HIS A 1 184 ? -1.710 -5.573 -5.078 1.00 91.31 184 HIS A N 1
ATOM 1432 C CA . HIS A 1 184 ? -1.242 -5.366 -3.711 1.00 91.31 184 HIS A CA 1
ATOM 1433 C C . HIS A 1 184 ? 0.161 -5.935 -3.429 1.00 91.31 184 HIS A C 1
ATOM 1435 O O . HIS A 1 184 ? 0.953 -5.237 -2.785 1.00 91.31 184 HIS A O 1
ATOM 1441 N N . PRO A 1 185 ? 0.514 -7.144 -3.911 1.00 95.25 185 PRO A N 1
ATOM 1442 C CA . PRO A 1 185 ? 1.851 -7.692 -3.709 1.00 95.25 185 PRO A CA 1
ATOM 1443 C C . PRO A 1 185 ? 2.951 -6.826 -4.324 1.00 95.25 185 PRO A C 1
ATOM 1445 O O . PRO A 1 185 ? 3.916 -6.485 -3.639 1.00 95.25 185 PRO A O 1
ATOM 1448 N N . GLU A 1 186 ? 2.781 -6.389 -5.571 1.00 95.44 186 GLU A N 1
ATOM 1449 C CA . GLU A 1 186 ? 3.773 -5.564 -6.263 1.00 95.44 186 GLU A CA 1
ATOM 1450 C C . GLU A 1 186 ? 3.881 -4.163 -5.638 1.00 95.44 186 GLU A C 1
ATOM 1452 O O . GLU A 1 186 ? 4.977 -3.611 -5.511 1.00 95.44 186 GLU A O 1
ATOM 1457 N N . VAL A 1 187 ? 2.765 -3.619 -5.137 1.00 93.56 187 VAL A N 1
ATOM 1458 C CA . VAL A 1 187 ? 2.764 -2.381 -4.345 1.00 93.56 187 VAL A CA 1
ATOM 1459 C C . VAL A 1 187 ? 3.594 -2.535 -3.071 1.00 93.56 187 VAL A C 1
ATOM 1461 O O . VAL A 1 187 ? 4.388 -1.651 -2.759 1.00 93.56 187 VAL A O 1
ATOM 1464 N N . ALA A 1 188 ? 3.432 -3.627 -2.320 1.00 95.44 188 ALA A N 1
ATOM 1465 C CA . ALA A 1 188 ? 4.179 -3.830 -1.079 1.00 95.44 188 ALA A CA 1
ATOM 1466 C C . ALA A 1 188 ? 5.684 -4.019 -1.327 1.00 95.44 188 ALA A C 1
ATOM 1468 O O . ALA A 1 188 ? 6.496 -3.502 -0.557 1.00 95.44 188 ALA A O 1
ATOM 1469 N N . ILE A 1 189 ? 6.050 -4.707 -2.412 1.00 97.31 189 ILE A N 1
ATOM 1470 C CA . ILE A 1 189 ? 7.440 -4.884 -2.850 1.00 97.31 189 ILE A CA 1
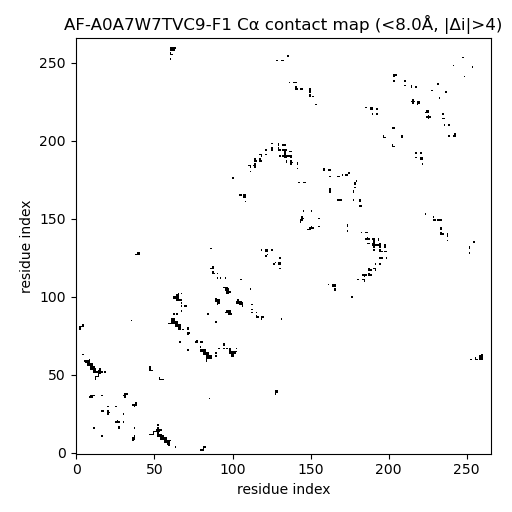ATOM 1471 C C . ILE A 1 189 ? 8.079 -3.531 -3.178 1.00 97.31 189 ILE A C 1
ATOM 1473 O O . ILE A 1 189 ? 9.106 -3.174 -2.598 1.00 97.31 189 ILE A O 1
ATOM 1477 N N . LEU A 1 190 ? 7.450 -2.732 -4.046 1.00 96.00 190 LEU A N 1
ATOM 1478 C CA . LEU A 1 190 ? 7.966 -1.403 -4.377 1.00 96.00 190 LEU A CA 1
ATOM 1479 C C . LEU A 1 190 ? 7.977 -0.475 -3.163 1.00 96.00 190 LEU A C 1
ATOM 1481 O O . LEU A 1 190 ? 8.930 0.275 -2.976 1.00 96.00 190 LEU A O 1
ATOM 1485 N N . ALA A 1 191 ? 6.957 -0.536 -2.306 1.00 94.50 191 ALA A N 1
ATOM 1486 C CA . ALA A 1 191 ? 6.918 0.260 -1.087 1.00 94.50 191 ALA A CA 1
ATOM 1487 C C . ALA A 1 191 ? 8.102 -0.066 -0.170 1.00 94.50 191 ALA A C 1
ATOM 1489 O O . ALA A 1 191 ? 8.668 0.849 0.425 1.00 94.50 191 ALA A O 1
ATOM 1490 N N . ALA A 1 192 ? 8.508 -1.336 -0.081 1.00 96.31 192 ALA A N 1
ATOM 1491 C CA . ALA A 1 192 ? 9.680 -1.746 0.690 1.00 96.31 192 ALA A CA 1
ATOM 1492 C C . ALA A 1 192 ? 10.981 -1.171 0.117 1.00 96.31 192 ALA A C 1
ATOM 1494 O O . ALA A 1 192 ? 11.847 -0.754 0.881 1.00 96.31 192 ALA A O 1
ATOM 1495 N N . ALA A 1 193 ? 11.095 -1.104 -1.210 1.00 95.94 193 ALA A N 1
ATOM 1496 C CA . ALA A 1 193 ? 12.249 -0.528 -1.895 1.00 95.94 193 ALA A CA 1
ATOM 1497 C C . ALA A 1 193 ? 12.279 1.015 -1.830 1.00 95.94 193 ALA A C 1
ATOM 1499 O O . ALA A 1 193 ? 13.346 1.631 -1.809 1.00 95.94 193 ALA A O 1
ATOM 1500 N N . LEU A 1 194 ? 11.106 1.654 -1.773 1.00 93.31 194 LEU A N 1
ATOM 1501 C CA . LEU A 1 194 ? 10.955 3.109 -1.735 1.00 93.31 194 LEU A CA 1
ATOM 1502 C C . LEU A 1 194 ? 11.067 3.686 -0.320 1.00 93.31 194 LEU A C 1
ATOM 1504 O O . LEU A 1 194 ? 11.694 4.730 -0.146 1.00 93.31 194 LEU A O 1
ATOM 1508 N N . ALA A 1 195 ? 10.484 3.019 0.681 1.00 90.88 195 ALA A N 1
ATOM 1509 C CA . ALA A 1 195 ? 10.350 3.529 2.046 1.00 90.88 195 ALA A CA 1
ATOM 1510 C C . ALA A 1 195 ? 11.662 4.025 2.691 1.00 90.88 195 ALA A C 1
ATOM 1512 O O . ALA A 1 195 ? 11.631 5.102 3.298 1.00 90.88 195 ALA A O 1
ATOM 1513 N N . PRO A 1 196 ? 12.813 3.331 2.542 1.00 91.00 196 PRO A N 1
ATOM 1514 C CA . PRO A 1 196 ? 14.083 3.796 3.094 1.00 91.00 196 PRO A CA 1
ATOM 1515 C C . PRO A 1 196 ? 14.492 5.177 2.575 1.00 91.00 196 PRO A C 1
ATOM 1517 O O . PRO A 1 196 ? 15.052 5.973 3.324 1.00 91.00 196 PRO A O 1
ATOM 1520 N N . ASN A 1 197 ? 14.158 5.506 1.326 1.00 89.50 197 ASN A N 1
ATOM 1521 C CA . ASN A 1 197 ? 14.578 6.752 0.683 1.00 89.50 197 ASN A CA 1
ATOM 1522 C C . ASN A 1 197 ? 13.871 7.991 1.249 1.00 89.50 197 ASN A C 1
ATOM 1524 O O . ASN A 1 197 ? 14.357 9.099 1.062 1.00 89.50 197 ASN A O 1
ATOM 1528 N N . TYR A 1 198 ? 12.751 7.832 1.965 1.00 83.75 198 TYR A N 1
ATOM 1529 C CA . TYR A 1 198 ? 12.063 8.956 2.618 1.00 83.75 198 TYR A CA 1
ATOM 1530 C C . TYR A 1 198 ? 12.616 9.291 4.004 1.00 83.75 198 TYR A C 1
ATOM 1532 O O . TYR A 1 198 ? 12.141 10.244 4.625 1.00 83.75 198 TYR A O 1
ATOM 1540 N N . THR A 1 199 ? 13.598 8.529 4.495 1.00 80.12 199 THR A N 1
ATOM 1541 C CA . THR A 1 199 ? 14.361 8.913 5.693 1.00 80.12 199 THR A CA 1
ATOM 1542 C C . THR A 1 199 ? 15.252 10.125 5.421 1.00 80.12 199 THR A C 1
ATOM 1544 O O . THR A 1 199 ? 15.402 10.973 6.296 1.00 80.12 199 THR A O 1
ATOM 1547 N N . ASP A 1 200 ? 15.751 10.258 4.188 1.00 82.06 200 ASP A N 1
ATOM 1548 C CA . ASP A 1 200 ? 16.514 11.407 3.710 1.00 82.06 200 ASP A CA 1
ATOM 1549 C C . ASP A 1 200 ? 15.646 12.272 2.7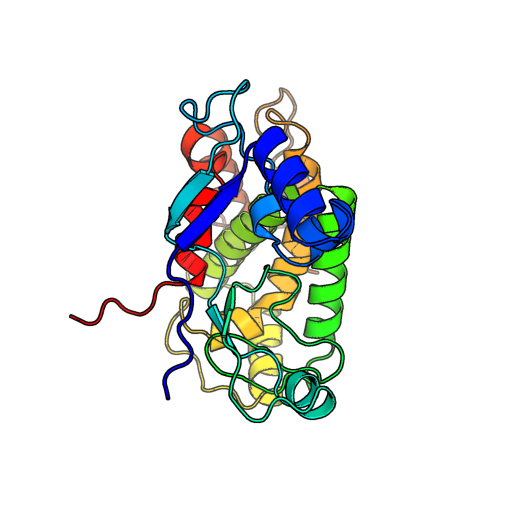71 1.00 82.06 200 ASP A C 1
ATOM 1551 O O . ASP A 1 200 ? 15.380 11.899 1.624 1.00 82.06 200 ASP A O 1
ATOM 1555 N N . PRO A 1 201 ? 15.234 13.481 3.196 1.00 73.94 201 PRO A N 1
ATOM 1556 C CA . PRO A 1 201 ? 14.410 14.369 2.383 1.00 73.94 201 PRO A CA 1
ATOM 1557 C C . PRO A 1 201 ? 15.089 14.909 1.110 1.00 73.94 201 PRO A C 1
ATOM 1559 O O . PRO A 1 201 ? 14.434 15.658 0.369 1.00 73.94 201 PRO A O 1
ATOM 1562 N N . THR A 1 202 ? 16.375 14.614 0.899 1.00 81.31 202 THR A N 1
ATOM 1563 C CA . THR A 1 202 ? 17.203 15.038 -0.241 1.00 81.31 202 THR A CA 1
ATOM 1564 C C . THR A 1 202 ? 17.609 13.890 -1.167 1.00 81.31 202 THR A C 1
ATOM 1566 O O . THR A 1 202 ? 18.196 14.152 -2.215 1.00 81.31 202 THR A O 1
ATOM 1569 N N . TYR A 1 203 ? 17.250 12.639 -0.851 1.00 86.56 203 TYR A N 1
ATOM 1570 C CA . TYR A 1 203 ? 17.737 11.444 -1.554 1.00 86.56 203 TYR A CA 1
ATOM 1571 C C . TYR A 1 203 ? 17.630 11.525 -3.087 1.00 86.56 203 TYR A C 1
ATOM 1573 O O . TYR A 1 203 ? 18.584 11.217 -3.800 1.00 86.56 203 TYR A O 1
ATOM 1581 N N . PHE A 1 204 ? 16.482 11.972 -3.603 1.00 83.25 204 PHE A N 1
ATOM 1582 C CA . PHE A 1 204 ? 16.220 12.063 -5.046 1.00 83.25 204 PHE A CA 1
ATOM 1583 C C . PHE A 1 204 ? 16.889 13.261 -5.733 1.00 83.25 204 PHE A C 1
ATOM 1585 O O . PHE A 1 204 ? 16.946 13.303 -6.960 1.00 83.25 204 PHE A O 1
ATOM 1592 N N . THR A 1 205 ? 17.370 14.240 -4.968 1.00 80.94 205 THR A N 1
ATOM 1593 C CA . THR A 1 205 ? 17.950 15.496 -5.474 1.00 80.94 205 THR A CA 1
ATOM 1594 C C . THR A 1 205 ? 19.436 15.635 -5.170 1.00 80.94 205 THR A C 1
ATOM 1596 O O . THR A 1 205 ? 20.048 16.609 -5.596 1.00 80.94 205 THR A O 1
ATOM 1599 N N . ARG A 1 206 ? 20.024 14.711 -4.404 1.00 85.81 206 ARG A N 1
ATOM 1600 C CA . ARG A 1 206 ? 21.441 14.770 -4.049 1.00 85.81 206 ARG A CA 1
ATOM 1601 C C . ARG A 1 206 ? 22.317 14.680 -5.297 1.00 85.81 206 ARG A C 1
ATOM 1603 O O . ARG A 1 206 ? 22.046 13.889 -6.208 1.00 85.81 206 ARG A O 1
ATOM 1610 N N . THR A 1 207 ? 23.397 15.453 -5.304 1.00 83.06 207 THR A N 1
ATOM 1611 C CA . THR A 1 207 ? 24.442 15.356 -6.324 1.00 83.06 207 THR A CA 1
ATOM 1612 C C . THR A 1 207 ? 24.939 13.911 -6.393 1.00 83.06 207 THR A C 1
ATOM 1614 O O . THR A 1 207 ? 25.223 13.296 -5.367 1.00 83.06 207 THR A O 1
ATOM 1617 N N . GLY A 1 208 ? 24.977 13.335 -7.596 1.00 83.94 208 GLY A N 1
ATOM 1618 C CA . GLY A 1 208 ? 25.348 11.930 -7.796 1.00 83.94 208 GLY A CA 1
ATOM 1619 C C . GLY A 1 208 ? 24.200 10.918 -7.680 1.00 83.94 208 GLY A C 1
ATOM 1620 O O . GLY A 1 208 ? 24.460 9.716 -7.708 1.00 83.94 208 GLY A O 1
ATOM 1621 N N . PHE A 1 209 ? 22.933 11.345 -7.585 1.00 88.06 209 PHE A N 1
ATOM 1622 C CA . PHE A 1 209 ? 21.796 10.431 -7.738 1.00 88.06 209 PHE A CA 1
ATOM 1623 C C . PHE A 1 209 ? 21.826 9.735 -9.115 1.00 88.06 209 PHE A C 1
ATOM 1625 O O . PHE A 1 209 ? 21.750 10.371 -10.165 1.00 88.06 209 PHE A O 1
ATOM 1632 N N . GLN A 1 210 ? 21.911 8.403 -9.108 1.00 90.38 210 GLN A N 1
ATOM 1633 C CA . GLN A 1 210 ? 22.026 7.582 -10.315 1.00 90.38 210 GLN A CA 1
ATOM 1634 C C . GLN A 1 210 ? 20.654 7.038 -10.738 1.00 90.38 210 GLN A C 1
ATOM 1636 O O . GLN A 1 210 ? 20.286 5.921 -10.364 1.00 90.38 210 GLN A O 1
ATOM 1641 N N . LEU A 1 211 ? 19.908 7.798 -11.553 1.00 89.00 211 LEU A N 1
ATOM 1642 C CA . LEU A 1 211 ? 18.558 7.420 -12.015 1.00 89.00 211 LEU A CA 1
ATOM 1643 C C . LEU A 1 211 ? 18.512 6.016 -12.630 1.00 89.00 211 LEU A C 1
ATOM 1645 O O . LEU A 1 211 ? 17.607 5.243 -12.324 1.00 89.00 211 LEU A O 1
ATOM 1649 N N . ARG A 1 212 ? 19.490 5.666 -13.475 1.00 89.25 212 ARG A N 1
ATOM 1650 C CA . ARG A 1 212 ? 19.540 4.344 -14.123 1.00 89.25 212 ARG A CA 1
ATOM 1651 C C . ARG A 1 212 ? 19.679 3.215 -13.103 1.00 89.25 212 ARG A C 1
ATOM 1653 O O . ARG A 1 212 ? 18.932 2.248 -13.176 1.00 89.25 212 ARG A O 1
ATOM 1660 N N . ARG A 1 213 ? 20.581 3.362 -12.125 1.00 91.19 213 ARG A N 1
ATOM 1661 C CA . ARG A 1 213 ? 20.804 2.361 -11.069 1.00 91.19 213 ARG A CA 1
ATOM 1662 C C . ARG A 1 213 ? 19.585 2.223 -10.160 1.00 91.19 213 ARG A C 1
ATOM 1664 O O . ARG A 1 213 ? 19.211 1.111 -9.811 1.00 91.19 213 ARG A O 1
ATOM 1671 N N . PHE A 1 214 ? 18.955 3.342 -9.809 1.00 92.62 214 PHE A N 1
ATOM 1672 C CA . PHE A 1 214 ? 17.742 3.343 -8.997 1.00 92.62 214 PHE A CA 1
ATOM 1673 C C . PHE A 1 214 ? 16.557 2.691 -9.726 1.00 92.62 214 PHE A C 1
ATOM 1675 O O . PHE A 1 214 ? 15.865 1.855 -9.155 1.00 92.62 214 PHE A O 1
ATOM 1682 N N . SER A 1 215 ? 16.363 3.016 -11.008 1.00 92.19 215 SER A N 1
ATOM 1683 C CA . SER A 1 215 ? 15.337 2.396 -11.855 1.00 92.19 215 SER A CA 1
ATOM 1684 C C . SER A 1 215 ? 15.565 0.890 -12.002 1.00 92.19 215 SER A C 1
ATOM 1686 O O . SER A 1 215 ? 14.645 0.118 -11.746 1.00 92.19 215 SER A O 1
ATOM 1688 N N . ALA A 1 216 ? 16.798 0.464 -12.294 1.00 92.19 216 ALA A N 1
ATOM 1689 C CA . ALA A 1 216 ? 17.164 -0.949 -12.359 1.00 92.19 216 ALA A CA 1
ATOM 1690 C C . ALA A 1 216 ? 16.896 -1.685 -11.034 1.00 92.19 216 ALA A C 1
ATOM 1692 O O . ALA A 1 216 ? 16.354 -2.783 -11.051 1.00 92.19 216 ALA A O 1
ATOM 1693 N N . TYR A 1 217 ? 17.212 -1.068 -9.890 1.00 94.88 217 TYR A N 1
ATOM 1694 C CA . TYR A 1 217 ? 16.930 -1.632 -8.567 1.00 94.88 217 TYR A CA 1
ATOM 1695 C C . TYR A 1 217 ? 15.427 -1.833 -8.316 1.00 94.88 217 TYR A C 1
ATOM 1697 O O . TYR A 1 217 ? 15.015 -2.901 -7.861 1.00 94.88 217 TYR A O 1
ATOM 1705 N N . LEU A 1 218 ? 14.595 -0.838 -8.642 1.00 94.69 218 LEU A N 1
ATOM 1706 C CA . LEU A 1 218 ? 13.143 -0.951 -8.478 1.00 94.69 218 LEU A CA 1
ATOM 1707 C C . LEU A 1 218 ? 12.528 -1.995 -9.420 1.00 94.69 218 LEU A C 1
ATOM 1709 O O . LEU A 1 218 ? 11.651 -2.742 -8.997 1.00 94.69 218 LEU A O 1
ATOM 1713 N N . ARG A 1 219 ? 13.011 -2.088 -10.666 1.00 94.06 219 ARG A N 1
ATOM 1714 C CA . ARG A 1 219 ? 12.573 -3.114 -11.629 1.00 94.06 219 ARG A CA 1
ATOM 1715 C C . ARG A 1 219 ? 12.986 -4.516 -11.184 1.00 94.06 219 ARG A C 1
ATOM 1717 O O . ARG A 1 219 ? 12.140 -5.401 -11.128 1.00 94.06 219 ARG A O 1
ATOM 1724 N N . ALA A 1 220 ? 14.239 -4.688 -10.768 1.00 94.56 220 ALA A N 1
ATOM 1725 C CA . ALA A 1 220 ? 14.740 -5.956 -10.245 1.00 94.56 220 ALA A CA 1
ATOM 1726 C C . ALA A 1 220 ? 13.991 -6.403 -8.981 1.00 94.56 220 ALA A C 1
ATOM 1728 O O . ALA A 1 220 ? 13.756 -7.590 -8.805 1.00 94.56 220 ALA A O 1
ATOM 1729 N N . SER A 1 221 ? 13.553 -5.466 -8.131 1.00 95.19 221 SER A N 1
ATOM 1730 C CA . SER A 1 221 ? 12.737 -5.797 -6.952 1.00 95.19 221 SER A CA 1
ATOM 1731 C C . SER A 1 221 ? 11.408 -6.465 -7.324 1.00 95.19 2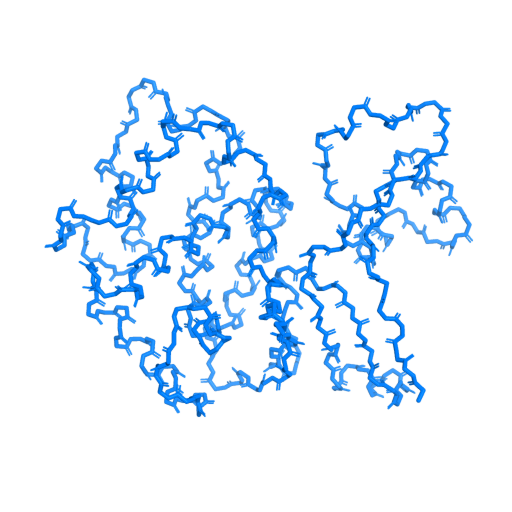21 SER A C 1
ATOM 1733 O O . SER A 1 221 ? 10.862 -7.203 -6.516 1.00 95.19 221 SER A O 1
ATOM 1735 N N . LEU A 1 222 ? 10.890 -6.202 -8.528 1.00 94.38 222 LEU A N 1
ATOM 1736 C CA . LEU A 1 222 ? 9.664 -6.787 -9.071 1.00 94.38 222 LEU A CA 1
ATOM 1737 C C . LEU A 1 222 ? 9.911 -7.990 -9.990 1.00 94.38 222 LEU A C 1
ATOM 1739 O O . LEU A 1 222 ? 8.965 -8.436 -10.642 1.00 94.38 222 LEU A O 1
ATOM 1743 N N . ASP A 1 223 ? 11.144 -8.489 -10.068 1.00 94.06 223 ASP A N 1
ATOM 1744 C CA . ASP A 1 223 ? 11.562 -9.525 -11.018 1.00 94.06 223 ASP A CA 1
ATOM 1745 C C . ASP A 1 223 ? 11.340 -9.115 -12.487 1.00 94.06 223 ASP A C 1
ATOM 1747 O O . ASP A 1 223 ? 10.988 -9.931 -13.333 1.00 94.06 223 ASP A O 1
ATOM 1751 N N . LEU A 1 224 ? 11.512 -7.824 -12.796 1.00 91.69 224 LEU A N 1
ATOM 1752 C CA . LEU A 1 224 ? 11.444 -7.299 -14.162 1.00 91.69 224 LEU A CA 1
ATOM 1753 C C . LEU A 1 224 ? 12.836 -7.121 -14.761 1.00 91.69 224 LEU A C 1
ATOM 1755 O O . LEU A 1 224 ? 13.813 -6.880 -14.042 1.00 91.69 224 LEU A O 1
ATOM 1759 N N . ASN A 1 225 ? 12.908 -7.128 -16.096 1.00 88.25 225 ASN A N 1
ATOM 1760 C CA . ASN A 1 225 ? 14.131 -6.784 -16.814 1.00 88.25 225 ASN A CA 1
ATOM 1761 C C . ASN A 1 225 ? 14.642 -5.402 -16.349 1.00 88.25 225 ASN A C 1
ATOM 1763 O O . ASN A 1 225 ? 13.869 -4.442 -16.394 1.00 88.25 225 ASN A O 1
ATOM 1767 N N . PRO A 1 226 ? 15.909 -5.253 -15.912 1.00 85.50 226 PRO A N 1
ATOM 1768 C CA . PRO A 1 226 ? 16.451 -3.973 -15.448 1.00 85.50 226 PRO A CA 1
ATOM 1769 C C . PRO A 1 226 ? 16.399 -2.862 -16.502 1.00 85.50 226 PRO A C 1
ATOM 1771 O O . PRO A 1 226 ? 16.370 -1.676 -16.159 1.00 85.50 226 PRO A O 1
ATOM 1774 N N . ILE A 1 227 ? 16.402 -3.241 -17.782 1.00 83.31 227 ILE A N 1
ATOM 1775 C CA . ILE A 1 227 ? 16.254 -2.331 -18.910 1.00 83.31 227 ILE A CA 1
ATOM 1776 C C . ILE A 1 227 ? 14.764 -2.274 -19.263 1.00 83.31 227 ILE A C 1
ATOM 1778 O O . ILE A 1 227 ? 14.181 -3.303 -19.598 1.00 83.31 227 ILE A O 1
ATOM 1782 N N . PRO A 1 228 ? 14.121 -1.096 -19.182 1.00 78.38 228 PRO A N 1
ATOM 1783 C CA . PRO A 1 228 ? 12.708 -0.992 -19.497 1.00 78.38 228 PRO A CA 1
ATOM 1784 C C . PRO A 1 228 ? 12.462 -1.174 -20.993 1.00 78.38 228 PRO A C 1
ATOM 1786 O O . PRO A 1 228 ? 13.201 -0.638 -21.819 1.00 78.38 228 PRO A O 1
ATOM 1789 N N . HIS A 1 229 ? 11.364 -1.850 -21.326 1.00 70.50 229 HIS A N 1
ATOM 1790 C CA . HIS A 1 229 ? 10.908 -2.024 -22.707 1.00 70.50 229 HIS A CA 1
ATOM 1791 C C . HIS A 1 229 ? 10.460 -0.707 -23.362 1.00 70.50 229 HIS A C 1
ATOM 1793 O O . HIS A 1 229 ? 10.443 -0.596 -24.584 1.00 70.50 229 HIS A O 1
ATOM 1799 N N . SER A 1 230 ? 10.118 0.305 -22.557 1.00 73.81 230 SER A N 1
ATOM 1800 C CA . SER A 1 230 ? 9.639 1.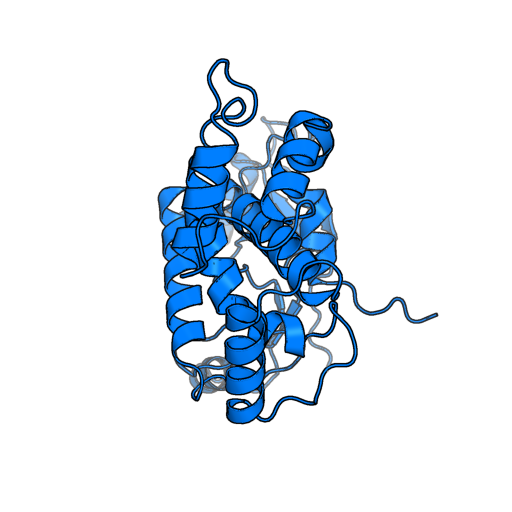607 -23.020 1.00 73.81 230 SER A CA 1
ATOM 1801 C C . SER A 1 230 ? 10.457 2.763 -22.447 1.00 73.81 230 SER A C 1
ATOM 1803 O O . SER A 1 230 ? 10.831 2.784 -21.271 1.00 73.81 230 SER A O 1
ATOM 1805 N N . MET A 1 231 ? 10.662 3.797 -23.266 1.00 70.44 231 MET A N 1
ATOM 1806 C CA . MET A 1 231 ? 11.232 5.077 -22.825 1.00 70.44 231 MET A CA 1
ATOM 1807 C C . MET A 1 231 ? 10.339 5.804 -21.805 1.00 70.44 231 MET A C 1
ATOM 1809 O O . MET A 1 231 ? 10.833 6.643 -21.045 1.00 70.44 231 MET A O 1
ATOM 1813 N N . ASN A 1 232 ? 9.056 5.438 -21.740 1.00 76.06 232 ASN A N 1
ATOM 1814 C CA . ASN A 1 232 ? 8.057 5.998 -20.832 1.00 76.06 232 ASN A CA 1
ATOM 1815 C C . ASN A 1 232 ? 7.892 5.205 -19.523 1.00 76.06 232 ASN A C 1
ATOM 1817 O O . ASN A 1 232 ? 6.889 5.376 -18.839 1.00 76.06 232 ASN A O 1
ATOM 1821 N N . ASP A 1 233 ? 8.882 4.389 -19.147 1.00 86.44 233 ASP A N 1
ATOM 1822 C CA . ASP A 1 233 ? 8.903 3.636 -17.888 1.00 86.44 233 ASP A CA 1
ATOM 1823 C C . ASP A 1 233 ? 8.387 4.464 -16.683 1.00 86.44 233 ASP A C 1
ATOM 1825 O O . ASP A 1 233 ? 8.959 5.519 -16.361 1.00 86.44 233 ASP A O 1
ATOM 1829 N N . PRO A 1 234 ? 7.323 4.003 -15.997 1.00 88.56 234 PRO A N 1
ATOM 1830 C CA . PRO A 1 234 ? 6.721 4.697 -14.867 1.00 88.56 234 PRO A CA 1
ATOM 1831 C C . PRO A 1 234 ? 7.693 5.028 -13.742 1.00 88.56 234 PRO A C 1
ATOM 1833 O O . PRO A 1 234 ? 7.557 6.081 -13.124 1.00 88.56 234 PRO A O 1
ATOM 1836 N N . ILE A 1 235 ? 8.719 4.207 -13.498 1.00 90.25 235 ILE A N 1
ATOM 1837 C CA . ILE A 1 235 ? 9.730 4.524 -12.482 1.00 90.25 235 ILE A CA 1
ATOM 1838 C C . ILE A 1 235 ? 10.527 5.773 -12.889 1.00 90.25 235 ILE A C 1
ATOM 1840 O O . ILE A 1 235 ? 10.750 6.666 -12.067 1.00 90.25 235 ILE A O 1
ATOM 1844 N N . ARG A 1 236 ? 10.917 5.902 -14.163 1.00 88.00 236 ARG A N 1
ATOM 1845 C CA . ARG A 1 236 ? 11.581 7.122 -14.663 1.00 88.00 236 ARG A CA 1
ATOM 1846 C C . ARG A 1 236 ? 10.666 8.342 -14.624 1.00 88.00 236 ARG A C 1
ATOM 1848 O O . ARG A 1 236 ? 11.146 9.448 -14.368 1.00 88.00 236 ARG A O 1
ATOM 1855 N N . ALA A 1 237 ? 9.377 8.178 -14.919 1.00 86.75 237 ALA A N 1
ATOM 1856 C CA . ALA A 1 237 ? 8.402 9.264 -14.823 1.00 86.75 237 ALA A CA 1
ATOM 1857 C C . ALA A 1 237 ? 8.224 9.722 -13.365 1.00 86.75 237 ALA A C 1
ATOM 1859 O O . ALA A 1 237 ? 8.303 10.918 -13.084 1.00 86.75 237 ALA A O 1
ATOM 1860 N N . PHE A 1 238 ? 8.099 8.770 -12.438 1.00 87.88 238 PHE A N 1
ATOM 1861 C CA . PHE A 1 238 ? 8.030 9.011 -11.000 1.00 87.88 238 PHE A CA 1
ATOM 1862 C C . PHE A 1 238 ? 9.210 9.856 -10.511 1.00 87.88 238 PHE A C 1
ATOM 1864 O O . PHE A 1 238 ? 9.004 10.911 -9.911 1.00 87.88 238 PHE A O 1
ATOM 1871 N N . VAL A 1 239 ? 10.449 9.448 -10.812 1.00 86.75 239 VAL A N 1
ATOM 1872 C CA . VAL A 1 239 ? 11.628 10.174 -10.318 1.00 86.75 239 VAL A CA 1
ATOM 1873 C C . VAL A 1 239 ? 11.688 11.599 -10.873 1.00 86.75 239 VAL A C 1
ATOM 1875 O O . VAL A 1 239 ? 11.934 12.532 -10.110 1.00 86.75 239 VAL A O 1
ATOM 1878 N N . ARG A 1 240 ? 11.390 11.795 -12.167 1.00 85.12 240 ARG A N 1
ATOM 1879 C CA . ARG A 1 240 ? 11.315 13.138 -12.776 1.00 85.12 240 ARG A CA 1
ATOM 1880 C C . ARG A 1 240 ? 10.291 14.028 -12.067 1.00 85.12 240 ARG A C 1
ATOM 1882 O O . ARG A 1 240 ? 10.555 15.202 -11.803 1.00 85.12 240 ARG A O 1
ATOM 1889 N N . ILE A 1 241 ? 9.134 13.471 -11.722 1.00 81.00 241 ILE A N 1
ATOM 1890 C CA . ILE A 1 241 ? 8.071 14.189 -11.012 1.00 81.00 241 ILE A CA 1
ATOM 1891 C C . ILE A 1 241 ? 8.495 14.545 -9.576 1.00 81.00 241 ILE A C 1
ATOM 1893 O O . ILE A 1 241 ? 8.288 15.675 -9.131 1.00 81.00 241 ILE A O 1
ATOM 1897 N N . VAL A 1 242 ? 9.122 13.617 -8.850 1.00 79.31 242 VAL A N 1
ATOM 1898 C CA . VAL A 1 242 ? 9.613 13.873 -7.485 1.00 79.31 242 VAL A CA 1
ATOM 1899 C C . VAL A 1 242 ? 10.706 14.944 -7.469 1.00 79.31 242 VAL A C 1
ATOM 1901 O O . VAL A 1 242 ? 10.710 15.795 -6.579 1.00 79.31 242 VAL A O 1
ATOM 1904 N N . GLN A 1 243 ? 11.596 14.944 -8.464 1.00 82.75 243 GLN A N 1
ATOM 1905 C CA . GLN A 1 243 ? 12.653 15.949 -8.606 1.00 82.75 243 GLN A CA 1
ATOM 1906 C C . GLN A 1 243 ? 12.108 17.345 -8.950 1.00 82.75 243 GLN A C 1
ATOM 1908 O O . GLN A 1 243 ? 12.671 18.340 -8.502 1.00 82.75 243 GLN A O 1
ATOM 1913 N N . SER A 1 244 ? 11.001 17.429 -9.697 1.00 78.94 244 SER A N 1
ATOM 1914 C CA . SER A 1 244 ? 10.415 18.699 -10.160 1.00 78.94 244 SER A CA 1
ATOM 1915 C C . SER A 1 244 ? 9.396 19.329 -9.201 1.00 78.94 244 SER A C 1
ATOM 1917 O O . SER A 1 244 ? 9.228 20.545 -9.225 1.00 78.94 244 SER A O 1
ATOM 1919 N N . ASN A 1 245 ? 8.710 18.561 -8.340 1.00 68.81 245 ASN A N 1
ATOM 1920 C CA . ASN A 1 245 ? 7.645 19.098 -7.475 1.00 68.81 245 ASN A CA 1
ATOM 1921 C C . ASN A 1 245 ? 7.709 18.584 -6.020 1.00 68.81 245 ASN A C 1
ATOM 1923 O O . ASN A 1 245 ? 6.847 17.844 -5.543 1.00 68.81 245 ASN A O 1
ATOM 1927 N N . ARG A 1 246 ? 8.733 19.024 -5.278 1.00 60.22 246 ARG A N 1
ATOM 1928 C CA . ARG A 1 246 ? 9.058 18.582 -3.904 1.00 60.22 246 ARG A CA 1
ATOM 1929 C C . ARG A 1 246 ? 7.907 18.713 -2.896 1.00 60.22 246 ARG A C 1
ATOM 1931 O O . ARG A 1 246 ? 7.762 17.859 -2.023 1.00 60.22 246 ARG A O 1
ATOM 1938 N N . ALA A 1 247 ? 7.121 19.789 -2.969 1.00 59.81 247 ALA A N 1
ATOM 1939 C CA . ALA A 1 247 ? 6.096 20.097 -1.968 1.00 59.81 247 ALA A CA 1
ATOM 1940 C C . ALA A 1 247 ? 4.893 19.148 -2.066 1.00 59.81 247 ALA A C 1
ATOM 1942 O O . ALA A 1 247 ? 4.447 18.611 -1.050 1.00 59.81 247 ALA A O 1
ATOM 1943 N N . ARG A 1 248 ? 4.436 18.857 -3.292 1.00 58.72 248 ARG A N 1
ATOM 1944 C CA . ARG A 1 248 ? 3.283 17.980 -3.550 1.00 58.72 248 ARG A CA 1
ATOM 1945 C C . ARG A 1 248 ? 3.480 16.565 -3.001 1.00 58.72 248 ARG A C 1
ATOM 1947 O O . ARG A 1 248 ? 2.537 15.969 -2.487 1.00 58.72 248 ARG A O 1
ATOM 1954 N N . TRP A 1 249 ? 4.707 16.048 -3.074 1.00 55.25 249 TRP A N 1
ATOM 1955 C CA . TRP A 1 249 ? 5.035 14.668 -2.698 1.00 55.25 249 TRP A CA 1
ATOM 1956 C C . TRP A 1 249 ? 5.541 14.521 -1.256 1.00 55.25 249 TRP A C 1
ATOM 1958 O O . TRP A 1 249 ? 5.802 13.407 -0.805 1.00 55.25 249 TRP A O 1
ATOM 1968 N N . ARG A 1 250 ? 5.635 15.608 -0.483 1.00 57.22 250 ARG A N 1
ATOM 1969 C CA . ARG A 1 250 ? 5.993 15.552 0.947 1.00 57.22 250 ARG A CA 1
ATOM 1970 C C . ARG A 1 250 ? 4.809 15.435 1.887 1.00 57.22 250 ARG A C 1
ATOM 1972 O O . ARG A 1 250 ? 5.025 15.064 3.043 1.00 57.22 250 ARG A O 1
ATOM 1979 N N . ASP A 1 251 ? 3.610 15.743 1.403 1.00 57.34 251 ASP A N 1
ATOM 1980 C CA . ASP A 1 251 ? 2.386 15.644 2.181 1.00 57.34 251 ASP A CA 1
ATOM 1981 C C . ASP A 1 251 ? 1.772 14.237 2.042 1.00 57.34 251 ASP A C 1
ATOM 1983 O O . ASP A 1 251 ? 1.308 13.872 0.959 1.00 57.34 251 ASP A O 1
ATOM 1987 N N . PRO A 1 252 ? 1.735 13.424 3.113 1.00 52.19 252 PRO A N 1
ATOM 1988 C CA . PRO A 1 252 ? 0.992 12.165 3.108 1.00 52.19 252 PRO A CA 1
ATOM 1989 C C . PRO A 1 252 ? -0.521 12.390 2.909 1.00 52.19 252 PRO A C 1
ATOM 1991 O O . PRO A 1 252 ? -1.234 11.487 2.467 1.00 52.19 252 PRO A O 1
ATOM 1994 N N . LYS A 1 253 ? -1.030 13.594 3.230 1.00 46.66 253 LYS A N 1
ATOM 1995 C CA . LYS A 1 253 ? -2.462 13.930 3.264 1.00 46.66 253 LYS A CA 1
ATOM 1996 C C . LYS A 1 253 ? -3.106 14.094 1.890 1.00 46.66 253 LYS A C 1
ATOM 1998 O O . LYS A 1 253 ? -4.331 13.974 1.827 1.00 46.66 253 LYS A O 1
ATOM 2003 N N . SER A 1 254 ? -2.346 14.368 0.828 1.00 41.03 254 SER A N 1
ATOM 2004 C CA . SER A 1 254 ? -2.874 14.494 -0.543 1.00 41.03 254 SER A CA 1
ATOM 2005 C C . SER A 1 254 ? -3.247 13.141 -1.162 1.00 41.03 254 SER A C 1
ATOM 2007 O O . SER A 1 254 ? -3.831 13.089 -2.239 1.00 41.03 254 SER A O 1
ATOM 2009 N N . VAL A 1 255 ? -2.919 12.039 -0.483 1.00 43.97 255 VAL A N 1
ATOM 2010 C CA . VAL A 1 255 ? -2.767 10.733 -1.129 1.00 43.97 255 VAL A CA 1
ATOM 2011 C C . VAL A 1 255 ? -3.626 9.641 -0.523 1.00 43.97 255 VAL A C 1
ATOM 2013 O O . VAL A 1 255 ? -4.160 8.831 -1.278 1.00 43.97 255 VAL A O 1
ATOM 2016 N N . MET A 1 256 ? -3.840 9.643 0.797 1.00 41.00 256 MET A N 1
ATOM 2017 C CA . MET A 1 256 ? -4.874 8.783 1.389 1.00 41.00 256 MET A CA 1
ATOM 2018 C C . MET A 1 256 ? -6.264 9.060 0.776 1.00 41.00 256 MET A C 1
ATOM 2020 O O . MET A 1 256 ? -7.113 8.182 0.759 1.00 41.00 256 MET A O 1
ATOM 2024 N N . ILE A 1 257 ? -6.457 10.240 0.164 1.00 41.31 257 ILE A N 1
ATOM 2025 C CA . ILE A 1 257 ? -7.649 10.626 -0.615 1.00 41.31 257 ILE A CA 1
ATOM 2026 C C . ILE A 1 257 ? -7.956 9.624 -1.743 1.00 41.31 257 ILE A C 1
ATOM 2028 O O . ILE A 1 257 ? -9.115 9.425 -2.090 1.00 41.31 257 ILE A O 1
ATOM 2032 N N . THR A 1 258 ? -6.944 8.950 -2.300 1.00 42.69 258 THR A N 1
ATOM 2033 C CA . THR A 1 258 ? -7.181 7.929 -3.333 1.00 42.69 258 THR A CA 1
ATOM 2034 C C . THR A 1 258 ? -7.651 6.598 -2.757 1.00 42.69 258 THR A C 1
ATOM 2036 O O . THR A 1 258 ? -8.267 5.825 -3.480 1.00 42.69 258 THR A O 1
ATOM 2039 N N . GLU A 1 259 ? -7.453 6.319 -1.465 1.00 40.75 259 GLU A N 1
ATOM 2040 C CA . GLU A 1 259 ? -7.906 5.063 -0.851 1.00 40.75 259 GLU A CA 1
ATOM 2041 C C . GLU A 1 259 ? -9.431 5.006 -0.702 1.00 40.75 259 GLU A C 1
ATOM 2043 O O . GLU A 1 259 ? -9.998 3.916 -0.743 1.00 40.75 259 GLU A O 1
ATOM 2048 N N . THR A 1 260 ? -10.089 6.166 -0.632 1.00 39.44 260 THR A N 1
ATOM 2049 C CA . THR A 1 260 ? -11.502 6.331 -0.264 1.00 39.44 260 THR A CA 1
ATOM 2050 C C . THR A 1 260 ? -12.293 7.221 -1.214 1.00 39.44 260 THR A C 1
ATOM 2052 O O . THR A 1 260 ? -13.313 7.774 -0.809 1.00 39.44 260 THR A O 1
ATOM 2055 N N . ALA A 1 261 ? -11.895 7.346 -2.483 1.00 33.34 261 ALA A N 1
ATOM 2056 C CA . ALA A 1 261 ? -12.856 7.797 -3.479 1.00 33.34 261 ALA A CA 1
ATOM 2057 C C . ALA A 1 261 ? -13.964 6.732 -3.577 1.00 33.34 261 ALA A C 1
ATOM 2059 O O . ALA A 1 261 ? -13.936 5.853 -4.434 1.00 33.34 261 ALA A O 1
ATOM 2060 N N . THR A 1 262 ? -14.960 6.815 -2.689 1.00 31.53 262 THR A N 1
ATOM 2061 C CA . THR A 1 262 ? -16.337 6.575 -3.089 1.00 31.53 262 THR A CA 1
ATOM 2062 C C . THR A 1 262 ? -16.478 7.290 -4.429 1.00 31.53 262 THR A C 1
ATOM 2064 O O . THR A 1 262 ? -16.070 8.460 -4.512 1.00 31.53 262 THR A O 1
ATOM 2067 N N . PRO A 1 263 ? -16.978 6.634 -5.492 1.00 30.31 263 PRO A N 1
ATOM 2068 C CA . PRO A 1 263 ? -17.399 7.393 -6.656 1.00 30.31 263 PRO A CA 1
ATOM 2069 C C . PRO A 1 263 ? -18.243 8.541 -6.113 1.00 30.31 263 PRO A C 1
ATOM 2071 O O . PRO A 1 263 ? -19.099 8.323 -5.251 1.00 30.31 263 PRO A O 1
ATOM 2074 N N . ARG A 1 264 ? -17.917 9.777 -6.503 1.00 26.77 264 ARG A N 1
ATOM 2075 C CA . ARG A 1 264 ? -18.823 10.887 -6.232 1.00 26.77 264 ARG A CA 1
ATOM 2076 C C . ARG A 1 264 ? -20.135 10.450 -6.869 1.00 26.77 264 ARG A C 1
ATOM 2078 O O . ARG A 1 264 ? -20.198 10.382 -8.092 1.00 26.77 264 ARG A O 1
ATOM 2085 N N . CYS A 1 265 ? -21.113 10.050 -6.061 1.00 25.02 265 CYS A N 1
ATOM 2086 C CA . CYS A 1 265 ? -22.472 9.944 -6.544 1.00 25.02 265 CYS A CA 1
ATOM 2087 C C . CYS A 1 265 ? -22.831 11.367 -6.963 1.00 25.02 265 CYS A C 1
ATOM 2089 O O . CYS A 1 265 ? -22.920 12.254 -6.114 1.00 25.02 265 CYS A O 1
ATOM 2091 N N . THR A 1 266 ? -22.851 11.590 -8.272 1.00 32.59 266 THR A N 1
ATOM 2092 C CA . THR A 1 266 ? -23.641 12.653 -8.885 1.00 32.59 266 THR A CA 1
ATOM 2093 C C . THR A 1 266 ? -25.104 12.354 -8.643 1.00 32.59 266 THR A C 1
ATOM 2095 O O . THR A 1 266 ? -25.463 11.168 -8.843 1.00 32.59 266 THR A O 1
#